Protein AF-W8B5I3-F1 (afdb_monomer_lite)

Sequence (334 aa):
MSKMLYFVKRKVCLLLSKKCRPIYCILLSPNVESFIWTRYICSWFVGVCVGAILWLLISLNFNFSLESEVLISVSIAALVGIGFVFTTSIKCISFLILAGMAGKSGRSYLRALCFAYIITGPIFNLASNGGEVVRVFACATTLTYNLTKTRLDLMTKPFHNTLTTIKDDFILVEKSFDEFNGVLQPIRTEVSGTDNDSNLKLQRRKVEGVAERVQKNYSEKIKTRCKRQLKRGERRCRDAFENAYLDCNEKFPRVVKTLLCWPFQVDFICHINLLGKPDKICDPYEALPKNFGESYAQLDDSQKLLYGNNSHVEVKYKIKSPTPQDLLRLKVVD

Organism: Ceratitis capitata (NCBI:txid7213)

pLDDT: mean 72.34, std 14.63, range [33.16, 92.75]

InterPro domains:
  IPR051856 Cell Surface Receptor and E3 Ligase Protein [PTHR21041] (35-301)

Foldseek 3Di:
DVVVVVVVVVVVLVVCCVPPVVVCCLQPDPDDPPPLPSSLVVQLVVQLVLQLVVLVVVVLLDDDPPVVSVVVSVVSSNVSSVCSNPPPVSVVVSVVVVVVLVDPVVVVVVVVSVVVVVVVVVVVVCVVVVVVVVVVVVVVVVVCVVVVVVVCVVVVVVCPPPPPPVPVVLVVVVVVLVVVCVVCVVVCCLQVPPCPVDDDPPPDDPPDDQLNVSLVVNLVVQLVVLVVVLVVQLVVLLVVLVVQLVVLCVVDDPVPSVVPSVVSVDSVVSVDPSVHDSCVVSRSCVVDPPRNSVVVVVVVVVSCVSVVVSPDPPDDDDDDDDDPVVVVVVPPPD

Structure (mmCIF, N/CA/C/O backbone):
data_AF-W8B5I3-F1
#
_entry.id   AF-W8B5I3-F1
#
loop_
_atom_site.group_PDB
_atom_site.id
_atom_site.type_symbol
_atom_site.label_atom_id
_atom_site.label_alt_id
_atom_site.label_comp_id
_atom_site.label_asym_id
_atom_site.label_entity_id
_atom_site.label_seq_id
_atom_site.pdbx_PDB_ins_code
_atom_site.Cartn_x
_atom_site.Cartn_y
_atom_site.Cartn_z
_atom_site.occupancy
_atom_site.B_iso_or_equiv
_atom_site.auth_seq_id
_atom_site.auth_comp_id
_atom_site.auth_asym_id
_atom_site.auth_atom_id
_atom_site.pdbx_PDB_model_num
ATOM 1 N N . MET A 1 1 ? 16.162 -11.120 -32.442 1.00 44.09 1 MET A N 1
ATOM 2 C CA . MET A 1 1 ? 15.833 -9.930 -31.619 1.00 44.09 1 MET A CA 1
ATOM 3 C C . MET A 1 1 ? 16.284 -8.604 -32.244 1.00 44.09 1 MET A C 1
ATOM 5 O O . MET A 1 1 ? 15.468 -7.697 -32.341 1.00 44.09 1 MET A O 1
ATOM 9 N N . SER A 1 2 ? 17.519 -8.502 -32.760 1.00 52.09 2 SER A N 1
ATOM 10 C CA . SER A 1 2 ? 18.060 -7.266 -33.371 1.00 52.09 2 SER A CA 1
ATOM 11 C C . SER A 1 2 ? 17.235 -6.707 -34.555 1.00 52.09 2 SER A C 1
ATOM 13 O O . SER A 1 2 ? 16.966 -5.510 -34.613 1.00 52.09 2 SER A O 1
ATOM 15 N N . LYS A 1 3 ? 16.710 -7.564 -35.448 1.00 46.34 3 LYS A N 1
ATOM 16 C CA . LYS A 1 3 ? 15.910 -7.131 -36.619 1.00 46.34 3 LYS A CA 1
ATOM 17 C C . LYS A 1 3 ? 14.537 -6.531 -36.268 1.00 46.34 3 LYS A C 1
ATOM 19 O O . LYS A 1 3 ? 14.098 -5.595 -36.927 1.00 46.34 3 LYS A O 1
ATOM 24 N N . MET A 1 4 ? 13.878 -7.037 -35.225 1.00 47.47 4 MET A N 1
ATOM 25 C CA . MET A 1 4 ? 12.559 -6.559 -34.772 1.00 47.47 4 MET A CA 1
ATOM 26 C C . MET A 1 4 ? 12.683 -5.182 -34.107 1.00 47.47 4 MET A C 1
ATOM 28 O O . MET A 1 4 ? 11.955 -4.256 -34.460 1.00 47.47 4 MET A O 1
ATOM 32 N N . LEU A 1 5 ? 13.689 -5.010 -33.239 1.00 50.44 5 LEU A N 1
ATOM 33 C CA . LEU A 1 5 ? 14.028 -3.709 -32.657 1.00 50.44 5 LEU A CA 1
ATOM 34 C C . LEU A 1 5 ? 14.436 -2.695 -33.733 1.00 50.44 5 LEU A C 1
ATOM 36 O O . LEU A 1 5 ? 14.009 -1.545 -33.679 1.00 50.44 5 LEU A O 1
ATOM 40 N N . TYR A 1 6 ? 15.211 -3.120 -34.735 1.00 58.88 6 TYR A N 1
ATOM 41 C CA . TYR A 1 6 ? 15.593 -2.266 -35.860 1.00 58.88 6 TYR A CA 1
ATOM 42 C C . TYR A 1 6 ? 14.377 -1.819 -36.685 1.00 58.88 6 TYR A C 1
ATOM 44 O O . TYR A 1 6 ? 14.283 -0.654 -37.066 1.00 58.88 6 TYR A O 1
ATOM 52 N N . PHE A 1 7 ? 13.413 -2.713 -36.920 1.00 55.16 7 PHE A N 1
ATOM 53 C CA . PHE A 1 7 ? 12.206 -2.405 -37.686 1.00 55.16 7 PHE A CA 1
ATOM 54 C C . PHE A 1 7 ? 11.275 -1.430 -36.953 1.00 55.16 7 PHE A C 1
ATOM 56 O O . PHE A 1 7 ? 10.808 -0.457 -37.548 1.00 55.16 7 PHE A O 1
ATOM 63 N N . VAL A 1 8 ? 11.058 -1.640 -35.649 1.00 58.53 8 VAL A N 1
ATOM 64 C CA . VAL A 1 8 ? 10.272 -0.724 -34.807 1.00 58.53 8 VAL A CA 1
ATOM 65 C C . VAL A 1 8 ? 10.968 0.632 -34.706 1.00 58.53 8 VAL A C 1
ATOM 67 O O . VAL A 1 8 ? 10.338 1.657 -34.963 1.00 58.53 8 VAL A O 1
ATOM 70 N N . LYS A 1 9 ? 12.284 0.646 -34.452 1.00 62.34 9 LYS A N 1
ATOM 71 C CA . LYS A 1 9 ? 13.103 1.866 -34.444 1.00 62.34 9 LYS A CA 1
ATOM 72 C C . LYS A 1 9 ? 12.973 2.626 -35.765 1.00 62.34 9 LYS A C 1
ATOM 74 O O . LYS A 1 9 ? 12.724 3.825 -35.750 1.00 62.34 9 LYS A O 1
ATOM 79 N N . ARG A 1 10 ? 13.053 1.935 -36.909 1.00 63.84 10 ARG A N 1
ATOM 80 C CA . ARG A 1 10 ? 12.934 2.539 -38.246 1.00 63.84 10 ARG A CA 1
ATOM 81 C C . ARG A 1 10 ? 11.545 3.124 -38.505 1.00 63.84 10 ARG A C 1
ATOM 83 O O . ARG A 1 10 ? 11.461 4.246 -38.997 1.00 63.84 10 ARG A O 1
ATOM 90 N N . LYS A 1 11 ? 10.461 2.418 -38.164 1.00 63.03 11 LYS A N 1
ATOM 91 C CA . LYS A 1 11 ? 9.091 2.933 -38.353 1.00 63.03 11 LYS A CA 1
ATOM 92 C C . LYS A 1 11 ? 8.776 4.119 -37.443 1.00 63.03 11 LYS A C 1
ATOM 94 O O . LYS A 1 11 ? 8.176 5.085 -37.908 1.00 63.03 11 LYS A O 1
ATOM 99 N N . VAL A 1 12 ? 9.208 4.074 -36.185 1.00 63.03 12 VAL A N 1
ATOM 100 C CA . VAL A 1 12 ? 9.042 5.182 -35.233 1.00 63.03 12 VAL A CA 1
ATOM 101 C C . VAL A 1 12 ? 9.864 6.397 -35.680 1.00 63.03 12 VAL A C 1
ATOM 103 O O . VAL A 1 12 ? 9.322 7.498 -35.745 1.00 63.03 12 VAL A O 1
ATOM 106 N N . CYS A 1 13 ? 11.116 6.198 -36.109 1.00 59.03 13 CYS A N 1
ATOM 107 C CA . CYS A 1 13 ? 11.949 7.245 -36.715 1.00 59.03 13 CYS A CA 1
ATOM 108 C C . CYS A 1 13 ? 11.297 7.876 -37.955 1.00 59.03 13 CYS A C 1
ATOM 110 O O . CYS A 1 13 ? 11.300 9.096 -38.089 1.00 59.03 13 CYS A O 1
ATOM 112 N N . LEU A 1 14 ? 10.708 7.072 -38.846 1.00 61.47 14 LEU A N 1
ATOM 113 C CA . LEU A 1 14 ? 10.030 7.562 -40.053 1.00 61.47 14 LEU A CA 1
ATOM 114 C C . LEU A 1 14 ? 8.759 8.365 -39.733 1.00 61.47 14 LEU A C 1
ATOM 116 O O . LEU A 1 14 ? 8.491 9.371 -40.388 1.00 61.47 14 LEU A O 1
ATOM 120 N N . LEU A 1 15 ? 7.994 7.955 -38.717 1.00 61.72 15 LEU A N 1
ATOM 121 C CA . LEU A 1 15 ? 6.803 8.678 -38.259 1.00 61.72 15 LEU A CA 1
ATOM 122 C C . LEU A 1 15 ? 7.162 10.023 -37.606 1.00 61.72 15 LEU A C 1
ATOM 124 O O . LEU A 1 15 ? 6.558 11.044 -37.935 1.00 61.72 15 LEU A O 1
ATOM 128 N N . LEU A 1 16 ? 8.180 10.044 -36.741 1.00 57.53 16 LEU A N 1
ATOM 129 C CA . LEU A 1 16 ? 8.677 11.263 -36.089 1.00 57.53 16 LEU A CA 1
ATOM 130 C C . LEU A 1 16 ? 9.343 12.229 -37.079 1.00 57.53 16 LEU A C 1
ATOM 132 O O . LEU A 1 16 ? 9.109 13.434 -37.006 1.00 57.53 16 LEU A O 1
ATOM 136 N N . SER A 1 17 ? 10.095 11.707 -38.053 1.00 58.81 17 SER A N 1
ATOM 137 C CA . SER A 1 17 ? 10.719 12.493 -39.124 1.00 58.81 17 SER A CA 1
ATOM 138 C C . SER A 1 17 ? 9.702 13.222 -40.007 1.00 58.81 17 SER A C 1
ATOM 140 O O . SER A 1 17 ? 10.034 14.283 -40.536 1.00 58.81 17 SER A O 1
ATOM 142 N N . LYS A 1 18 ? 8.500 12.663 -40.205 1.00 60.69 18 LYS A N 1
ATOM 143 C CA . LYS A 1 18 ? 7.457 13.271 -41.047 1.00 60.69 18 LYS A CA 1
ATOM 144 C C . LYS A 1 18 ? 6.705 14.401 -40.349 1.00 60.69 18 LYS A C 1
ATOM 146 O O . LYS A 1 18 ? 6.293 15.337 -41.023 1.00 60.69 18 LYS A O 1
ATOM 151 N N . LYS A 1 19 ? 6.500 14.309 -39.029 1.00 60.66 19 LYS A N 1
ATOM 152 C CA . LYS A 1 19 ? 5.628 15.237 -38.287 1.00 60.66 19 LYS A CA 1
ATOM 153 C C . LYS A 1 19 ? 6.390 16.300 -37.487 1.00 60.66 19 LYS A C 1
ATOM 155 O O . LYS A 1 19 ? 5.901 17.415 -37.378 1.00 60.66 19 LYS A O 1
ATOM 160 N N . CYS A 1 20 ? 7.601 15.993 -37.009 1.00 61.59 20 CYS A N 1
ATOM 161 C CA . CYS A 1 20 ? 8.444 16.903 -36.224 1.00 61.59 20 CYS A CA 1
ATOM 162 C C . CYS A 1 20 ? 9.912 16.843 -36.686 1.00 61.59 20 CYS A C 1
ATOM 164 O O . CYS A 1 20 ? 10.806 16.429 -35.944 1.00 61.59 20 CYS A O 1
ATOM 166 N N . ARG A 1 21 ? 10.167 17.267 -37.930 1.00 60.28 21 ARG A N 1
ATOM 167 C CA . ARG A 1 21 ? 11.496 17.255 -38.570 1.00 60.28 21 ARG A CA 1
ATOM 168 C C . ARG A 1 21 ? 12.615 17.946 -37.754 1.00 60.28 21 ARG A C 1
ATOM 170 O O . ARG A 1 21 ? 13.671 17.330 -37.626 1.00 60.28 21 ARG A O 1
ATOM 177 N N . PRO A 1 22 ? 12.429 19.139 -37.146 1.00 60.09 22 PRO A N 1
ATOM 178 C CA . PRO A 1 22 ? 13.507 19.794 -36.392 1.00 60.09 22 PRO A CA 1
ATOM 179 C C . PRO A 1 22 ? 13.839 19.073 -35.075 1.00 60.09 22 PRO A C 1
ATOM 181 O O . PRO A 1 22 ? 15.008 18.866 -34.760 1.00 60.09 22 PRO A O 1
ATOM 184 N N . ILE A 1 23 ? 12.824 18.600 -34.345 1.00 62.69 23 ILE A N 1
ATOM 185 C CA . ILE A 1 23 ? 12.992 17.890 -33.064 1.00 62.69 23 ILE A CA 1
ATOM 186 C C . ILE A 1 23 ? 13.677 16.536 -33.291 1.00 62.69 23 ILE A C 1
ATOM 188 O O . ILE A 1 23 ? 14.580 16.158 -32.546 1.00 62.69 23 ILE A O 1
ATOM 192 N N . TYR A 1 24 ? 13.300 15.826 -34.358 1.00 63.94 24 TYR A N 1
ATOM 193 C CA . TYR A 1 24 ? 13.944 14.575 -34.751 1.00 63.94 24 TYR A CA 1
ATOM 194 C C . TYR A 1 24 ? 15.420 14.777 -35.127 1.00 63.94 24 TYR A C 1
ATOM 196 O O . TYR A 1 24 ? 16.275 14.000 -34.694 1.00 63.94 24 TYR A O 1
ATOM 204 N N . CYS A 1 25 ? 15.729 15.839 -35.881 1.00 59.09 25 CYS A N 1
ATOM 205 C CA . CYS A 1 25 ? 17.100 16.166 -36.268 1.00 59.09 25 CYS A CA 1
ATOM 206 C C . CYS A 1 25 ? 17.996 16.486 -35.063 1.00 59.09 25 CYS A C 1
ATOM 208 O O . CYS A 1 25 ? 19.136 16.032 -35.027 1.00 59.09 25 CYS A O 1
ATOM 210 N N . ILE A 1 26 ? 17.468 17.190 -34.060 1.00 61.16 26 ILE A N 1
ATOM 211 C CA . ILE A 1 26 ? 18.227 17.597 -32.871 1.00 61.16 26 ILE A CA 1
ATOM 212 C C . ILE A 1 26 ? 18.381 16.442 -31.865 1.00 61.16 26 ILE A C 1
ATOM 214 O O . ILE A 1 26 ? 19.467 16.240 -31.329 1.00 61.16 26 ILE A O 1
ATOM 218 N N . LEU A 1 27 ? 17.338 15.639 -31.613 1.00 62.31 27 LEU A N 1
ATOM 219 C CA . LEU A 1 27 ? 17.374 14.598 -30.568 1.00 62.31 27 LEU A CA 1
ATOM 220 C C . LEU A 1 27 ? 17.837 13.212 -31.048 1.00 62.31 27 LEU A C 1
ATOM 222 O O . LEU A 1 27 ? 18.483 12.491 -30.272 1.00 62.31 27 LEU A O 1
ATOM 226 N N . LEU A 1 28 ? 17.508 12.817 -32.286 1.00 61.56 28 LEU A N 1
ATOM 227 C CA . LEU A 1 28 ? 17.600 11.425 -32.761 1.00 61.56 28 LEU A CA 1
ATOM 228 C C . LEU A 1 28 ? 18.439 11.215 -34.036 1.00 61.56 28 LEU A C 1
ATOM 230 O O . LEU A 1 28 ? 18.752 10.062 -34.340 1.00 61.56 28 LEU A O 1
ATOM 234 N N . SER A 1 29 ? 18.810 12.264 -34.779 1.00 61.72 29 SER A N 1
ATOM 235 C CA . SER A 1 29 ? 19.538 12.093 -36.046 1.00 61.72 29 SER A CA 1
ATOM 236 C C . SER A 1 29 ? 20.982 11.610 -35.833 1.00 61.72 29 SER A C 1
ATOM 238 O O . SER A 1 29 ? 21.689 12.144 -34.975 1.00 61.72 29 SER A O 1
ATOM 240 N N . PRO A 1 30 ? 21.456 10.606 -36.590 1.00 57.03 30 PRO A N 1
ATOM 241 C CA . PRO A 1 30 ? 22.824 10.113 -36.479 1.00 57.03 30 PRO A CA 1
ATOM 242 C C . PRO A 1 30 ? 23.866 10.956 -37.231 1.00 57.03 30 PRO A C 1
ATOM 244 O O . PRO A 1 30 ? 25.043 10.761 -36.970 1.00 57.03 30 PRO A O 1
ATOM 247 N N . ASN A 1 31 ? 23.476 11.860 -38.142 1.00 55.41 31 ASN A N 1
ATOM 248 C CA . ASN A 1 31 ? 24.409 12.374 -39.157 1.00 55.41 31 ASN A CA 1
ATOM 249 C C . ASN A 1 31 ? 24.160 13.852 -39.530 1.00 55.41 31 ASN A C 1
ATOM 251 O O . ASN A 1 31 ? 23.653 14.151 -40.608 1.00 55.41 31 ASN A O 1
ATOM 255 N N . VAL A 1 32 ? 24.450 14.786 -38.616 1.00 56.44 32 VAL A N 1
ATOM 256 C CA . VAL A 1 32 ? 24.467 16.230 -38.922 1.00 56.44 32 VAL A CA 1
ATOM 257 C C . VAL A 1 32 ? 25.634 16.867 -38.166 1.00 56.44 32 VAL A C 1
ATOM 259 O O . VAL A 1 32 ? 25.565 17.031 -36.949 1.00 56.44 32 VAL A O 1
ATOM 262 N N . GLU A 1 33 ? 26.721 17.177 -38.871 1.00 58.50 33 GLU A N 1
ATOM 263 C CA . GLU A 1 33 ? 27.973 17.673 -38.274 1.00 58.50 33 GLU A CA 1
ATOM 264 C C . GLU A 1 33 ? 27.883 19.108 -37.728 1.00 58.50 33 GLU A C 1
ATOM 266 O O . GLU A 1 33 ? 28.713 19.517 -36.924 1.00 58.50 33 GLU A O 1
ATOM 271 N N . SER A 1 34 ? 26.859 19.879 -38.099 1.00 61.72 34 SER A N 1
ATOM 272 C CA . SER A 1 34 ? 26.852 21.327 -37.866 1.00 61.72 34 SER A CA 1
ATOM 273 C C . SER A 1 34 ? 26.519 21.786 -36.436 1.00 61.72 34 SER A C 1
ATOM 275 O O . SER A 1 34 ? 26.821 22.930 -36.111 1.00 61.72 34 SER A O 1
ATOM 277 N N . PHE A 1 35 ? 25.937 20.948 -35.557 1.00 65.19 35 PHE A N 1
ATOM 278 C CA . PHE A 1 35 ? 25.446 21.395 -34.230 1.00 65.19 35 PHE A CA 1
ATOM 279 C C . PHE A 1 35 ? 25.588 20.357 -33.097 1.00 65.19 35 PHE A C 1
ATOM 281 O O . PHE A 1 35 ? 24.626 20.022 -32.397 1.00 65.19 35 PHE A O 1
ATOM 288 N N . ILE A 1 36 ? 26.800 19.839 -32.889 1.00 70.19 36 ILE A N 1
ATOM 289 C CA . ILE A 1 36 ? 27.090 18.793 -31.888 1.00 70.19 36 ILE A CA 1
ATOM 290 C C . ILE A 1 36 ? 26.821 19.272 -30.443 1.00 70.19 36 ILE A C 1
ATOM 292 O O . ILE A 1 36 ? 26.142 18.585 -29.677 1.00 70.19 36 ILE A O 1
ATOM 296 N N . TRP A 1 37 ? 27.283 20.473 -30.074 1.00 73.81 37 TRP A N 1
ATOM 297 C CA . TRP A 1 37 ? 27.138 21.019 -28.714 1.00 73.81 37 TRP A CA 1
ATOM 298 C C . TRP A 1 37 ? 25.689 21.341 -28.341 1.00 73.81 37 TRP A C 1
ATOM 300 O O . TRP A 1 37 ? 25.218 20.940 -27.276 1.00 73.81 37 TRP A O 1
ATOM 310 N N . THR A 1 38 ? 24.949 21.990 -29.242 1.00 76.88 38 THR A N 1
ATOM 311 C CA . THR A 1 38 ? 23.527 22.312 -29.047 1.00 76.88 38 THR A CA 1
ATOM 312 C C . THR A 1 38 ? 22.703 21.046 -28.804 1.00 76.88 38 THR A C 1
ATOM 314 O O . THR A 1 38 ? 21.835 21.016 -27.935 1.00 76.88 38 THR A O 1
ATOM 317 N N . ARG A 1 39 ? 23.022 19.953 -29.508 1.00 76.25 39 ARG A N 1
ATOM 318 C CA . ARG A 1 39 ? 22.379 18.650 -29.316 1.00 76.25 39 ARG A CA 1
ATOM 319 C C .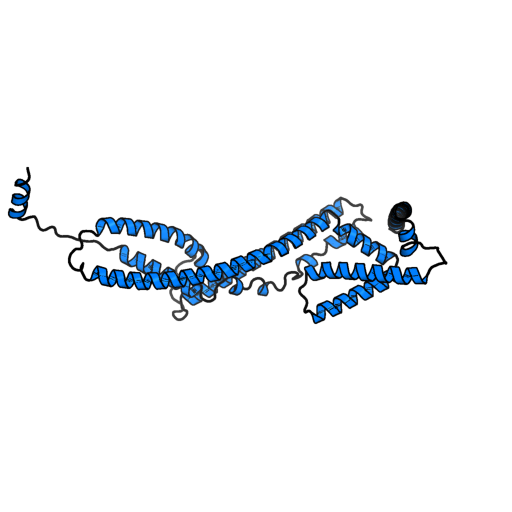 ARG A 1 39 ? 22.651 18.043 -27.943 1.00 76.25 39 ARG A C 1
ATOM 321 O O . ARG A 1 39 ? 21.725 17.473 -27.358 1.00 76.25 39 ARG A O 1
ATOM 328 N N . TYR A 1 40 ? 23.887 18.108 -27.450 1.00 81.62 40 TYR A N 1
ATOM 329 C CA . TYR A 1 40 ? 24.223 17.570 -26.131 1.00 81.62 40 TYR A CA 1
ATOM 330 C C . TYR A 1 40 ? 23.511 18.338 -25.021 1.00 81.62 40 TYR A C 1
ATOM 332 O O . TYR A 1 40 ? 22.884 17.709 -24.171 1.00 81.62 40 TYR A O 1
ATOM 340 N N . ILE A 1 41 ? 23.494 19.670 -25.105 1.00 83.75 41 ILE A N 1
ATOM 341 C CA . ILE A 1 41 ? 22.796 20.536 -24.147 1.00 83.75 41 ILE A CA 1
ATOM 342 C C . ILE A 1 41 ? 21.284 20.255 -24.162 1.00 83.75 41 ILE A C 1
ATOM 344 O O . ILE A 1 41 ? 20.695 19.988 -23.114 1.00 83.75 41 ILE A O 1
ATOM 348 N N . CYS A 1 42 ? 20.650 20.217 -25.342 1.00 82.56 42 CYS A N 1
ATOM 349 C CA . CYS A 1 42 ? 19.220 19.909 -25.447 1.00 82.56 42 CYS A CA 1
ATOM 350 C C . CYS A 1 42 ? 18.884 18.481 -24.987 1.00 82.56 42 CYS A C 1
ATOM 352 O O . CYS A 1 42 ? 17.873 18.275 -24.321 1.00 82.56 42 CYS A O 1
ATOM 354 N N . SER A 1 43 ? 19.710 17.483 -25.326 1.00 83.19 43 SER A N 1
ATOM 355 C CA . SER A 1 43 ? 19.474 16.091 -24.911 1.00 83.19 43 SER A CA 1
ATOM 356 C C . SER A 1 43 ? 19.612 15.918 -23.400 1.00 83.19 43 SER A C 1
ATOM 358 O O . SER A 1 43 ? 18.818 15.189 -22.811 1.00 83.19 43 SER A O 1
ATOM 360 N N . TRP A 1 44 ? 20.584 16.594 -22.782 1.00 87.75 44 TRP A N 1
ATOM 361 C CA . TRP A 1 44 ? 20.770 16.590 -21.334 1.00 87.75 44 TRP A CA 1
ATOM 362 C C . TRP A 1 44 ? 19.574 17.222 -20.621 1.00 87.75 44 TRP A C 1
ATOM 364 O O . TRP A 1 44 ? 19.006 16.593 -19.734 1.00 87.75 44 TRP A O 1
ATOM 374 N N . PHE A 1 45 ? 19.118 18.398 -21.069 1.00 88.69 45 PHE A N 1
ATOM 375 C CA . PHE A 1 45 ? 17.962 19.072 -20.471 1.00 88.69 45 PHE A CA 1
ATOM 376 C C . PHE A 1 45 ? 16.686 18.225 -20.577 1.00 88.69 45 PHE A C 1
ATOM 378 O O . PHE A 1 45 ? 15.991 18.013 -19.588 1.00 88.69 45 PHE A O 1
ATOM 385 N N . VAL A 1 46 ? 16.419 17.645 -21.755 1.00 86.25 46 VAL A N 1
ATOM 386 C CA . VAL A 1 46 ? 15.289 16.720 -21.945 1.00 86.25 46 VAL A CA 1
ATOM 387 C C . VAL A 1 46 ? 15.426 15.482 -21.054 1.00 86.25 46 VAL A C 1
ATOM 389 O O . VAL A 1 46 ? 14.438 15.044 -20.470 1.00 86.25 46 VAL A O 1
ATOM 392 N N . GLY A 1 47 ? 16.633 14.930 -20.914 1.00 87.25 47 GLY A N 1
ATOM 393 C CA . GLY A 1 47 ? 16.898 13.787 -20.042 1.00 87.25 47 GLY A CA 1
ATOM 394 C C . GLY A 1 47 ? 16.659 14.091 -18.563 1.00 87.25 47 GLY A C 1
ATOM 395 O O . GLY A 1 47 ? 16.011 13.299 -17.885 1.00 87.25 47 GLY A O 1
ATOM 396 N N . VAL A 1 48 ? 17.103 15.254 -18.080 1.00 89.19 48 VAL A N 1
ATOM 397 C CA . VAL A 1 48 ? 16.850 15.725 -16.709 1.00 89.19 48 VAL A CA 1
ATOM 398 C C . VAL A 1 48 ? 15.353 15.938 -16.478 1.00 89.19 48 VAL A C 1
ATOM 400 O O . VAL A 1 48 ? 14.825 15.447 -15.483 1.00 89.19 48 VAL A O 1
ATOM 403 N N . CYS A 1 49 ? 14.634 16.577 -17.411 1.00 89.06 49 CYS A N 1
ATOM 404 C CA . CYS A 1 49 ? 13.179 16.741 -17.314 1.00 89.06 49 CYS A CA 1
ATOM 405 C C . CYS A 1 49 ? 12.446 15.392 -17.252 1.00 89.06 49 CYS A C 1
ATOM 407 O O . CYS A 1 49 ? 11.566 15.201 -16.416 1.00 89.06 49 CYS A O 1
ATOM 409 N N . VAL A 1 50 ? 12.811 14.437 -18.112 1.00 86.69 50 VAL A N 1
ATOM 410 C CA . VAL A 1 50 ? 12.213 13.093 -18.107 1.00 86.69 50 VAL A CA 1
ATOM 411 C C . VAL A 1 50 ? 12.564 12.335 -16.823 1.00 86.69 50 VAL A C 1
ATOM 413 O O . VAL A 1 50 ? 11.695 11.680 -16.254 1.00 86.69 50 VAL A O 1
ATOM 416 N N . GLY A 1 51 ? 13.801 12.449 -16.336 1.00 87.56 51 GLY A N 1
ATOM 417 C CA . GLY A 1 51 ? 14.237 11.870 -15.064 1.00 87.56 51 GLY A CA 1
ATOM 418 C C . GLY A 1 51 ? 13.465 12.429 -13.867 1.00 87.56 51 GLY A C 1
ATOM 419 O O . GLY A 1 51 ? 13.017 11.656 -13.024 1.00 87.56 51 GLY A O 1
ATOM 420 N N . ALA A 1 52 ? 13.224 13.741 -13.836 1.00 87.88 52 ALA A N 1
ATOM 421 C CA . ALA A 1 52 ? 12.415 14.391 -12.806 1.00 87.88 52 ALA A CA 1
ATOM 422 C C . ALA A 1 52 ? 10.948 13.929 -12.839 1.00 87.88 52 ALA A C 1
ATOM 424 O O . ALA A 1 52 ? 10.373 13.643 -11.792 1.00 87.88 52 ALA A O 1
ATOM 425 N N . ILE A 1 53 ? 10.350 13.784 -14.029 1.00 86.06 53 ILE A N 1
ATOM 426 C CA . ILE A 1 53 ? 8.985 13.247 -14.179 1.00 86.06 53 ILE A CA 1
ATOM 427 C C . ILE A 1 53 ? 8.913 11.792 -13.697 1.00 86.06 53 ILE A C 1
ATOM 429 O O . ILE A 1 53 ? 7.973 11.420 -13.000 1.00 86.06 53 ILE A O 1
ATOM 433 N N . LEU A 1 54 ? 9.898 10.959 -14.042 1.00 83.88 54 LEU A N 1
ATOM 434 C CA . LEU A 1 54 ? 9.960 9.574 -13.567 1.00 83.88 54 LEU A CA 1
ATOM 435 C C . LEU A 1 54 ? 10.131 9.502 -12.045 1.00 83.88 54 LEU A C 1
ATOM 437 O O . LEU A 1 54 ? 9.481 8.677 -11.408 1.00 83.88 54 LEU A O 1
ATOM 441 N N . TRP A 1 55 ? 10.954 10.378 -11.463 1.00 85.81 55 TRP A N 1
ATOM 442 C CA . TRP A 1 55 ? 11.095 10.489 -10.013 1.00 85.81 55 TRP A CA 1
ATOM 443 C C . TRP A 1 55 ? 9.785 10.896 -9.339 1.00 85.81 55 TRP A C 1
ATOM 445 O O . TRP A 1 55 ? 9.376 10.226 -8.398 1.00 85.81 55 TRP A O 1
ATOM 455 N N . LEU A 1 56 ? 9.092 11.915 -9.859 1.00 82.75 56 LEU A N 1
ATOM 456 C CA . LEU A 1 56 ? 7.785 12.350 -9.357 1.00 82.75 56 LEU A CA 1
ATOM 457 C C . LEU A 1 56 ? 6.798 11.176 -9.299 1.00 82.75 56 LEU A C 1
ATOM 459 O O . LEU A 1 56 ? 6.089 10.990 -8.321 1.00 82.75 56 LEU A O 1
ATOM 463 N N . LEU A 1 57 ? 6.763 10.346 -10.340 1.00 77.44 57 LEU A N 1
ATOM 464 C CA . LEU A 1 57 ? 5.873 9.185 -10.388 1.00 77.44 57 LEU A CA 1
ATOM 465 C C . LEU A 1 57 ? 6.237 8.107 -9.360 1.00 77.44 57 LEU A C 1
ATOM 467 O O . LEU A 1 57 ? 5.356 7.408 -8.859 1.00 77.44 57 LEU A O 1
ATOM 471 N N . ILE A 1 58 ? 7.523 7.963 -9.051 1.00 79.62 58 ILE A N 1
ATOM 472 C CA . ILE A 1 58 ? 8.006 7.043 -8.022 1.00 79.62 58 ILE A CA 1
ATOM 473 C C . ILE A 1 58 ? 7.695 7.603 -6.631 1.00 79.62 58 ILE A C 1
ATOM 475 O O . ILE A 1 58 ? 7.170 6.862 -5.802 1.00 79.62 58 ILE A O 1
ATOM 479 N N . SER A 1 59 ? 7.939 8.893 -6.384 1.00 76.75 59 SER A N 1
ATOM 480 C CA . SER A 1 59 ? 7.702 9.524 -5.080 1.00 76.75 59 SER A CA 1
ATOM 481 C C . SER A 1 59 ? 6.225 9.512 -4.674 1.00 76.75 59 SER A C 1
ATOM 483 O O . SER A 1 59 ? 5.932 9.393 -3.490 1.00 76.75 59 SER A O 1
ATOM 485 N N . LEU A 1 60 ? 5.284 9.461 -5.628 1.00 69.81 60 LEU A N 1
ATOM 486 C CA . LEU A 1 60 ? 3.859 9.225 -5.332 1.00 69.81 60 LEU A CA 1
ATOM 487 C C . LEU A 1 60 ? 3.585 7.922 -4.553 1.00 69.81 60 LEU A C 1
ATOM 489 O O . LEU A 1 60 ? 2.534 7.800 -3.930 1.00 69.81 60 LEU A O 1
ATOM 493 N N . ASN A 1 61 ? 4.488 6.935 -4.594 1.00 66.12 61 ASN A N 1
ATOM 494 C CA . ASN A 1 61 ? 4.313 5.650 -3.904 1.00 66.12 61 ASN A CA 1
ATOM 495 C C . ASN A 1 61 ? 5.151 5.510 -2.631 1.00 66.12 61 ASN A C 1
ATOM 497 O O . ASN A 1 61 ? 4.936 4.564 -1.874 1.00 66.12 61 ASN A O 1
ATOM 501 N N . PHE A 1 62 ? 6.111 6.404 -2.392 1.00 65.75 62 PHE A N 1
ATOM 502 C CA . PHE A 1 62 ? 7.073 6.268 -1.303 1.00 65.75 62 PHE A CA 1
ATOM 503 C C . PHE A 1 62 ? 7.172 7.568 -0.507 1.00 65.75 62 PHE A C 1
ATOM 505 O O . PHE A 1 62 ? 7.540 8.606 -1.043 1.00 65.75 62 PHE A O 1
ATOM 512 N N . ASN A 1 63 ? 6.913 7.493 0.800 1.00 67.06 63 ASN A N 1
ATOM 513 C CA . ASN A 1 63 ? 7.160 8.603 1.718 1.00 67.06 63 ASN A CA 1
ATOM 514 C C . ASN A 1 63 ? 8.608 8.544 2.215 1.00 67.06 63 ASN A C 1
ATOM 516 O O . ASN A 1 63 ? 8.923 7.799 3.147 1.00 67.06 63 ASN A O 1
ATOM 520 N N . PHE A 1 64 ? 9.482 9.314 1.573 1.00 72.38 64 PHE A N 1
ATOM 521 C CA . PHE A 1 64 ? 10.857 9.538 2.014 1.00 72.38 64 PHE A CA 1
ATOM 522 C C . PHE A 1 64 ? 10.943 10.781 2.914 1.00 72.38 64 PHE A C 1
ATOM 524 O O . PHE A 1 64 ? 10.033 11.607 2.939 1.00 72.38 64 PHE A O 1
ATOM 531 N N . SER A 1 65 ? 12.020 10.919 3.694 1.00 77.81 65 SER A N 1
ATOM 532 C CA . SER A 1 65 ? 12.285 12.178 4.404 1.00 77.81 65 SER A CA 1
ATOM 533 C C . SER A 1 65 ? 12.748 13.245 3.409 1.00 77.81 65 SER A C 1
ATOM 535 O O . SER A 1 65 ? 13.455 12.910 2.460 1.00 77.81 65 SER A O 1
ATOM 537 N N . LEU A 1 66 ? 12.404 14.513 3.653 1.00 77.88 66 LEU A N 1
ATOM 538 C CA . LEU A 1 66 ? 12.695 15.662 2.775 1.00 77.88 66 LEU A CA 1
ATOM 539 C C . LEU A 1 66 ? 14.159 15.703 2.283 1.00 77.88 66 LEU A C 1
ATOM 541 O O . LEU A 1 66 ? 14.413 15.872 1.095 1.00 77.88 66 LEU A O 1
ATOM 545 N N . GLU A 1 67 ? 15.117 15.456 3.181 1.00 83.06 67 GLU A N 1
ATOM 546 C CA . GLU A 1 67 ? 16.558 15.368 2.880 1.00 83.06 67 GLU A CA 1
ATOM 547 C C . GLU A 1 67 ? 16.885 14.227 1.897 1.00 83.06 67 GLU A C 1
ATOM 549 O O . GLU A 1 67 ? 17.569 14.413 0.888 1.00 83.06 67 GLU A O 1
ATOM 554 N N . SER A 1 68 ? 16.366 13.025 2.173 1.00 80.56 68 SER A N 1
ATOM 555 C CA . SER A 1 68 ? 16.607 11.841 1.341 1.00 80.56 68 SER A CA 1
ATOM 556 C C . SER A 1 68 ? 15.891 11.921 -0.008 1.00 80.56 68 SER A C 1
ATOM 558 O O . SER A 1 68 ? 16.420 11.452 -1.015 1.00 80.56 68 SER A O 1
ATOM 560 N N . GLU A 1 69 ? 14.725 12.565 -0.050 1.00 85.50 69 GLU A N 1
ATOM 561 C CA . GLU A 1 69 ? 13.945 12.760 -1.265 1.00 85.50 69 GLU A CA 1
ATOM 562 C C . GLU A 1 69 ? 14.702 13.643 -2.262 1.00 85.50 69 GLU A C 1
ATOM 564 O O . GLU A 1 69 ? 14.867 13.265 -3.424 1.00 85.50 69 GLU A O 1
ATOM 569 N N . VAL A 1 70 ? 15.248 14.773 -1.798 1.00 85.94 70 VAL A N 1
ATOM 570 C CA . VAL A 1 70 ? 16.031 15.683 -2.643 1.00 85.94 70 VAL A CA 1
ATOM 571 C C . VAL A 1 70 ? 17.297 14.992 -3.150 1.00 85.94 70 VAL A C 1
ATOM 573 O O . VAL A 1 70 ? 17.557 15.014 -4.355 1.00 85.94 70 VAL A O 1
ATOM 576 N N . LEU A 1 71 ? 18.044 14.305 -2.281 1.00 88.50 71 LEU A N 1
ATOM 577 C CA . LEU A 1 71 ? 19.289 13.635 -2.666 1.00 88.50 71 LEU A CA 1
ATOM 578 C C . LEU A 1 71 ? 19.073 12.554 -3.739 1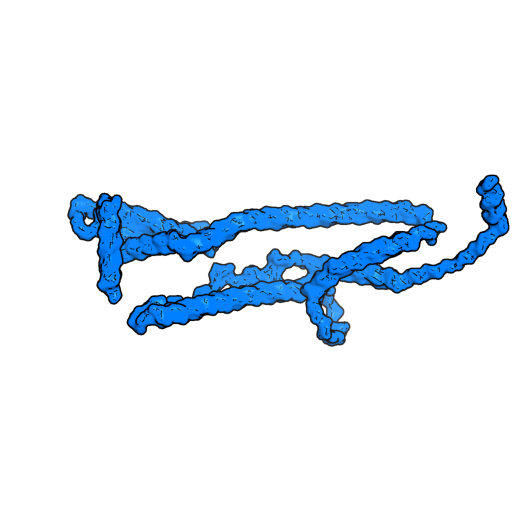.00 88.50 71 LEU A C 1
ATOM 580 O O . LEU A 1 71 ? 19.814 12.488 -4.727 1.00 88.50 71 LEU A O 1
ATOM 584 N N . ILE A 1 72 ? 18.050 11.714 -3.568 1.00 87.25 72 ILE A N 1
ATOM 585 C CA . ILE A 1 72 ? 17.753 10.629 -4.509 1.00 87.25 72 ILE A CA 1
ATOM 586 C C . ILE A 1 72 ? 17.206 11.203 -5.824 1.00 87.25 72 ILE A C 1
ATOM 588 O O . ILE A 1 72 ? 17.607 10.747 -6.899 1.00 87.25 72 ILE A O 1
ATOM 592 N N . SER A 1 73 ? 16.367 12.244 -5.761 1.00 87.25 73 SER A N 1
ATOM 593 C CA . SER A 1 73 ? 15.814 12.909 -6.948 1.00 87.25 73 SER A CA 1
ATOM 594 C C . SER A 1 73 ? 16.903 13.475 -7.862 1.00 87.25 73 SER A C 1
ATOM 596 O O . SER A 1 73 ? 16.901 13.218 -9.069 1.00 87.25 73 SER A O 1
ATOM 598 N N . VAL A 1 74 ? 17.882 14.177 -7.281 1.00 89.25 74 VAL A N 1
ATOM 599 C CA . VAL A 1 74 ? 19.006 14.780 -8.002 1.00 89.25 74 VAL A CA 1
ATOM 600 C C . VAL A 1 74 ? 19.894 13.689 -8.589 1.00 89.25 74 VAL A C 1
ATOM 602 O O . VAL A 1 74 ? 20.278 13.769 -9.756 1.00 89.25 74 VAL A O 1
ATOM 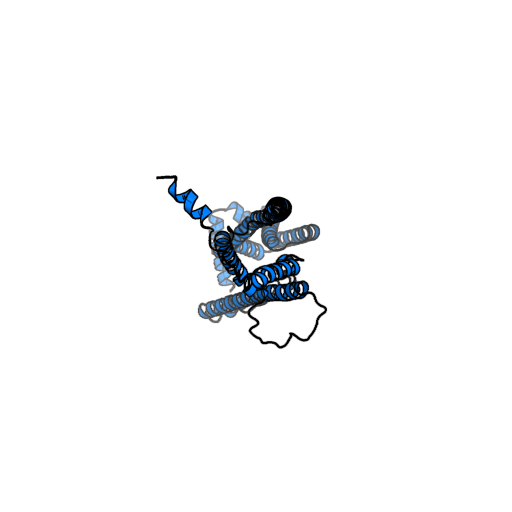605 N N . SER A 1 75 ? 20.155 12.630 -7.819 1.00 88.88 75 SER A N 1
ATOM 606 C CA . SER A 1 75 ? 20.962 11.491 -8.267 1.00 88.88 75 SER A CA 1
ATOM 607 C C . SER A 1 75 ? 20.339 10.791 -9.480 1.00 88.88 75 SER A C 1
ATOM 609 O O . SER A 1 75 ? 21.019 10.544 -10.478 1.00 88.88 75 SER A O 1
ATOM 611 N N . ILE A 1 76 ? 19.031 10.515 -9.444 1.00 87.56 76 ILE A N 1
ATOM 612 C CA . ILE A 1 76 ? 18.315 9.859 -10.548 1.00 87.56 76 ILE A CA 1
ATOM 613 C C . ILE A 1 76 ? 18.217 10.780 -11.767 1.00 87.56 76 ILE A C 1
ATOM 615 O O . ILE A 1 76 ? 18.487 10.340 -12.887 1.00 87.56 76 ILE A O 1
ATOM 619 N N . ALA A 1 77 ? 17.880 12.058 -11.575 1.00 89.88 77 ALA A N 1
ATOM 620 C CA . ALA A 1 77 ? 17.790 13.021 -12.669 1.00 89.88 77 ALA A CA 1
ATOM 621 C C . ALA A 1 77 ? 19.145 13.220 -13.373 1.00 89.88 77 ALA A C 1
ATOM 623 O O . ALA A 1 77 ? 19.192 13.259 -14.605 1.00 89.88 77 ALA A O 1
ATOM 624 N N . ALA A 1 78 ? 20.249 13.265 -12.620 1.00 89.06 78 ALA A N 1
ATOM 625 C CA . ALA A 1 78 ? 21.599 13.357 -13.171 1.00 89.06 78 ALA A CA 1
ATOM 626 C C . ALA A 1 78 ? 21.987 12.096 -13.960 1.00 89.06 78 ALA A C 1
ATOM 628 O O . ALA A 1 78 ? 22.446 12.203 -15.098 1.00 89.06 78 ALA A O 1
ATOM 629 N N . LEU A 1 79 ? 21.746 10.901 -13.406 1.00 89.38 79 LEU A N 1
ATOM 630 C CA . LEU A 1 79 ? 22.044 9.630 -14.078 1.00 89.38 79 LEU A CA 1
ATOM 631 C C . LEU A 1 79 ? 21.252 9.463 -15.382 1.00 89.38 79 LEU A C 1
ATOM 633 O O . LEU A 1 79 ? 21.817 9.076 -16.408 1.00 89.38 79 LEU A O 1
ATOM 637 N N . VAL A 1 80 ? 19.958 9.798 -15.377 1.00 87.12 80 VAL A N 1
ATOM 638 C CA . VAL A 1 80 ? 19.111 9.742 -16.580 1.00 87.12 80 VAL A CA 1
ATOM 639 C C . VAL A 1 80 ? 19.515 10.824 -17.585 1.00 87.12 80 VAL A C 1
ATOM 641 O O . VAL A 1 80 ? 19.611 10.531 -18.777 1.00 87.12 80 VAL A O 1
ATOM 644 N N . GLY A 1 81 ? 19.824 12.040 -17.126 1.00 87.75 81 GLY A N 1
ATOM 645 C CA . GLY A 1 81 ? 20.316 13.135 -17.966 1.00 87.75 81 GLY A CA 1
ATOM 646 C C . GLY A 1 81 ? 21.611 12.783 -18.701 1.00 87.75 81 GLY A C 1
ATOM 647 O O . GLY A 1 81 ? 21.703 12.954 -19.917 1.00 87.75 81 GLY A O 1
ATOM 648 N N . ILE A 1 82 ? 22.585 12.209 -17.990 1.00 87.50 82 ILE A N 1
ATOM 649 C CA . ILE A 1 82 ? 23.841 11.705 -18.566 1.00 87.50 82 ILE A CA 1
ATOM 650 C C . ILE A 1 82 ? 23.553 10.547 -19.535 1.00 87.50 82 ILE A C 1
ATOM 652 O O . ILE A 1 82 ? 24.037 10.544 -20.669 1.00 87.50 82 ILE A O 1
ATOM 656 N N . GLY A 1 83 ? 22.698 9.594 -19.152 1.00 85.25 83 GLY A N 1
ATOM 657 C CA . GLY A 1 83 ? 22.300 8.474 -20.010 1.00 85.25 83 GLY A CA 1
ATOM 658 C C . GLY A 1 83 ? 21.646 8.910 -21.329 1.00 85.25 83 GLY A C 1
ATOM 659 O O . GLY A 1 83 ? 21.886 8.299 -22.375 1.00 85.25 83 GLY A O 1
ATOM 660 N N . PHE A 1 84 ? 20.882 10.005 -21.307 1.00 83.75 84 PHE A N 1
ATOM 661 C CA . PHE A 1 84 ? 20.285 10.633 -22.487 1.00 83.75 84 PHE A CA 1
ATOM 662 C C . PHE A 1 84 ? 21.311 11.287 -23.416 1.00 83.75 84 PHE A C 1
ATOM 664 O O . PHE A 1 84 ? 21.042 11.415 -24.606 1.00 83.75 84 PHE A O 1
ATOM 671 N N . VAL A 1 85 ? 22.480 11.695 -22.931 1.00 84.50 85 VAL A N 1
ATOM 672 C CA . VAL A 1 85 ? 23.542 12.245 -23.787 1.00 84.50 85 VAL A CA 1
ATOM 673 C C . VAL A 1 85 ? 24.231 11.122 -24.562 1.00 84.50 85 VAL A C 1
ATOM 675 O O . VAL A 1 85 ? 24.335 11.193 -25.788 1.00 84.50 85 VAL A O 1
ATOM 678 N N . PHE A 1 86 ? 24.627 10.053 -23.866 1.00 80.38 86 PHE A N 1
ATOM 679 C CA . PHE A 1 86 ? 25.496 9.015 -24.427 1.00 80.38 86 PHE A CA 1
ATOM 680 C C . PHE A 1 86 ? 24.750 7.877 -25.134 1.00 80.38 86 PHE A C 1
ATOM 682 O O . PHE A 1 86 ? 25.256 7.319 -26.108 1.00 80.38 86 PHE A O 1
ATOM 689 N N . THR A 1 87 ? 23.541 7.516 -24.688 1.00 81.94 87 THR A N 1
ATOM 690 C CA . THR A 1 87 ? 22.914 6.251 -25.105 1.00 81.94 87 THR A CA 1
ATOM 691 C C . THR A 1 87 ? 21.570 6.453 -25.802 1.00 81.94 87 THR A C 1
ATOM 693 O O . THR A 1 87 ? 20.561 6.809 -25.196 1.00 81.94 87 THR A O 1
ATOM 696 N N . THR A 1 88 ? 21.503 6.108 -27.093 1.00 73.88 88 THR A N 1
ATOM 697 C CA . THR A 1 88 ? 20.242 6.162 -27.868 1.00 73.88 88 THR A CA 1
ATOM 698 C C . THR A 1 88 ? 19.199 5.148 -27.367 1.00 73.88 88 THR A C 1
ATOM 700 O O . THR A 1 88 ? 17.995 5.377 -27.497 1.00 73.88 88 THR A O 1
ATOM 703 N N . SER A 1 89 ? 19.640 4.039 -26.765 1.00 76.94 89 SER A N 1
ATOM 704 C CA . SER A 1 89 ? 18.758 3.031 -26.159 1.00 76.94 89 SER A CA 1
ATOM 705 C C . SER A 1 89 ? 17.995 3.580 -24.951 1.00 76.94 89 SER A C 1
ATOM 707 O O . SER A 1 89 ? 16.791 3.358 -24.861 1.00 76.94 89 SER A O 1
ATOM 709 N N . ILE A 1 90 ? 18.655 4.358 -24.080 1.00 78.88 90 ILE A N 1
ATOM 710 C CA . ILE A 1 90 ? 18.028 4.977 -22.899 1.00 78.88 90 ILE A CA 1
ATOM 711 C C . ILE A 1 90 ? 16.939 5.960 -23.337 1.00 78.88 90 ILE A C 1
ATOM 713 O O . ILE A 1 90 ? 15.819 5.872 -22.842 1.00 78.88 90 ILE A O 1
ATOM 717 N N . LYS A 1 91 ? 17.205 6.791 -24.360 1.00 81.38 91 LYS A N 1
ATOM 718 C CA . LYS A 1 91 ? 16.190 7.686 -24.951 1.00 81.38 91 LYS A CA 1
ATOM 719 C C . LYS A 1 91 ? 14.916 6.927 -25.333 1.00 81.38 91 LYS A C 1
ATOM 721 O O . LYS A 1 91 ? 13.815 7.323 -24.965 1.00 81.38 91 LYS A O 1
ATOM 726 N N . CYS A 1 92 ? 15.063 5.821 -26.066 1.00 77.62 92 CYS A N 1
ATOM 727 C CA . CYS A 1 92 ? 13.922 5.038 -26.546 1.00 77.62 92 CYS A CA 1
ATOM 728 C C . CYS A 1 92 ? 13.155 4.373 -25.397 1.00 77.62 92 CYS A C 1
ATOM 730 O O . CYS A 1 92 ? 11.928 4.397 -25.399 1.00 77.62 92 CYS A O 1
ATOM 732 N N . ILE A 1 93 ? 13.865 3.797 -24.423 1.00 82.06 93 ILE A N 1
ATOM 733 C CA . ILE A 1 93 ? 13.253 3.133 -23.266 1.00 82.06 93 ILE A CA 1
ATOM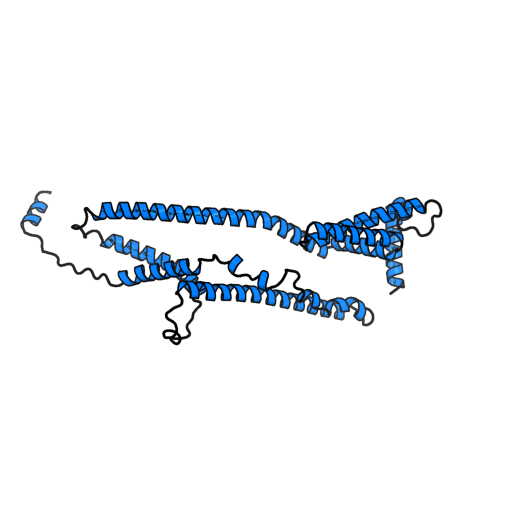 734 C C . ILE A 1 93 ? 12.460 4.143 -22.433 1.00 82.06 93 ILE A C 1
ATOM 736 O O . ILE A 1 93 ? 11.304 3.884 -22.114 1.00 82.06 93 ILE A O 1
ATOM 740 N N . SER A 1 94 ? 13.017 5.319 -22.149 1.00 79.50 94 SER A N 1
ATOM 741 C CA . SER A 1 94 ? 12.322 6.347 -21.371 1.00 79.50 94 SER A CA 1
ATOM 742 C C . SER A 1 94 ? 11.065 6.871 -22.074 1.00 79.50 94 SER A C 1
ATOM 744 O O . SER A 1 94 ? 10.023 7.005 -21.434 1.00 79.50 94 SER A O 1
ATOM 746 N N . PHE A 1 95 ? 11.101 7.079 -23.397 1.00 78.00 95 PHE A N 1
ATOM 747 C CA . PHE A 1 95 ? 9.889 7.427 -24.151 1.00 78.00 95 PHE A CA 1
ATOM 748 C C . PHE A 1 95 ? 8.864 6.284 -24.190 1.00 78.00 95 PHE A C 1
ATOM 750 O O . PHE A 1 95 ? 7.666 6.553 -24.161 1.00 78.00 95 PHE A O 1
ATOM 757 N N . LEU A 1 96 ? 9.304 5.021 -24.219 1.00 79.06 96 LEU A N 1
ATOM 758 C CA . LEU A 1 96 ? 8.410 3.861 -24.143 1.00 79.06 96 LEU A CA 1
ATOM 759 C C . LEU A 1 96 ? 7.754 3.720 -22.766 1.00 79.06 96 LEU A C 1
ATOM 761 O O . LEU A 1 96 ? 6.579 3.373 -22.712 1.00 79.06 96 LEU A O 1
ATOM 765 N N . ILE A 1 97 ? 8.464 4.025 -21.676 1.00 80.31 97 ILE A N 1
ATOM 766 C CA . ILE A 1 97 ? 7.891 4.055 -20.322 1.00 80.31 97 ILE A CA 1
ATOM 767 C C . ILE A 1 97 ? 6.800 5.130 -20.249 1.00 80.31 97 ILE A C 1
ATOM 769 O O . ILE A 1 97 ? 5.666 4.825 -19.883 1.00 80.31 97 ILE A O 1
ATOM 773 N N . LEU A 1 98 ? 7.097 6.356 -20.697 1.00 76.38 98 LEU A N 1
ATOM 774 C CA . LEU A 1 98 ? 6.118 7.450 -20.736 1.00 76.38 98 LEU A CA 1
ATOM 775 C C . LEU A 1 98 ? 4.907 7.120 -21.629 1.00 76.38 98 LEU A C 1
ATOM 777 O O . LEU A 1 98 ? 3.760 7.345 -21.242 1.00 76.38 98 LEU A O 1
ATOM 781 N N . ALA A 1 99 ? 5.133 6.528 -22.805 1.00 79.31 99 ALA A N 1
ATOM 782 C CA . ALA A 1 99 ? 4.056 6.093 -23.693 1.00 79.31 99 ALA A CA 1
ATOM 783 C C . ALA A 1 99 ? 3.242 4.923 -23.105 1.00 79.31 99 ALA A C 1
ATOM 785 O O . ALA A 1 99 ? 2.023 4.870 -23.274 1.00 79.31 99 ALA A O 1
ATOM 786 N N . GLY A 1 100 ? 3.892 4.008 -22.382 1.00 76.25 100 GLY A N 1
ATOM 787 C CA . GLY A 1 100 ? 3.250 2.899 -21.676 1.00 76.25 100 GLY A CA 1
ATOM 788 C C . GLY A 1 100 ? 2.302 3.383 -20.578 1.00 76.25 100 GLY A C 1
ATOM 789 O O . GLY A 1 100 ? 1.204 2.843 -20.426 1.00 76.25 100 GLY A O 1
ATOM 790 N N . MET A 1 101 ? 2.666 4.464 -19.886 1.00 70.38 101 MET A N 1
ATOM 791 C CA . MET A 1 101 ? 1.806 5.109 -18.889 1.00 70.38 101 MET A CA 1
ATOM 792 C C . MET A 1 101 ? 0.571 5.782 -19.497 1.00 70.38 101 MET A C 1
ATOM 794 O O . MET A 1 101 ? -0.505 5.752 -18.900 1.00 70.38 101 MET A O 1
ATOM 798 N N . ALA A 1 102 ? 0.677 6.315 -20.716 1.00 70.56 102 ALA A N 1
ATOM 799 C CA . ALA A 1 102 ? -0.474 6.830 -21.460 1.00 70.56 102 ALA A CA 1
ATOM 800 C C . ALA A 1 102 ? -1.414 5.715 -21.983 1.00 70.56 102 ALA A C 1
ATOM 802 O O . ALA A 1 102 ? -2.521 5.999 -22.459 1.00 70.56 102 ALA A O 1
ATOM 803 N N . GLY A 1 103 ? -1.001 4.444 -21.893 1.00 79.88 103 GLY A N 1
ATOM 804 C CA . GLY A 1 103 ? -1.774 3.267 -22.292 1.00 79.88 103 GLY A CA 1
ATOM 805 C C . GLY A 1 103 ? -2.946 2.927 -21.359 1.00 79.88 103 GLY A C 1
ATOM 806 O O . GLY A 1 103 ? -3.165 3.558 -20.328 1.00 79.88 103 GLY A O 1
ATOM 807 N N . LYS A 1 104 ? -3.727 1.892 -21.711 1.00 75.94 104 LYS A N 1
ATOM 808 C CA . LYS A 1 104 ? -4.892 1.446 -20.911 1.00 75.94 104 LYS A CA 1
ATOM 809 C C . LYS A 1 104 ? -4.507 1.107 -19.463 1.00 75.94 104 LYS A C 1
ATOM 811 O O . LYS A 1 104 ? -5.185 1.559 -18.544 1.00 75.94 104 LYS A O 1
ATOM 816 N N . SER A 1 105 ? -3.412 0.370 -19.276 1.00 75.00 105 SER A N 1
ATOM 817 C CA . SER A 1 105 ? -2.939 -0.061 -17.955 1.00 75.00 105 SER A CA 1
ATOM 818 C C . SER A 1 105 ? -2.451 1.115 -17.102 1.00 75.00 105 SER A C 1
ATOM 820 O O . SER A 1 105 ? -2.853 1.239 -15.948 1.00 75.00 105 SER A O 1
ATOM 822 N N . GLY A 1 106 ? -1.671 2.036 -17.683 1.00 75.38 106 GLY A N 1
ATOM 823 C CA . GLY A 1 106 ? -1.178 3.217 -16.969 1.00 75.38 106 GLY A CA 1
ATOM 824 C C . GLY A 1 106 ? -2.282 4.203 -16.573 1.00 75.38 106 GLY A C 1
ATOM 825 O O . GLY A 1 106 ? -2.267 4.727 -15.463 1.00 75.38 106 GLY A O 1
ATOM 826 N N . ARG A 1 107 ? -3.319 4.372 -17.407 1.00 76.31 107 ARG A N 1
ATOM 827 C CA . ARG A 1 107 ? -4.503 5.176 -17.049 1.00 76.31 107 ARG A CA 1
ATOM 828 C C . ARG A 1 107 ? -5.295 4.590 -15.884 1.00 76.31 107 ARG A C 1
ATOM 830 O O . ARG A 1 107 ? -5.826 5.351 -15.082 1.00 76.31 107 ARG A O 1
ATOM 837 N N . SER A 1 108 ? -5.393 3.263 -15.786 1.00 76.56 108 SER A N 1
ATOM 838 C CA . SER A 1 108 ? -6.053 2.614 -14.646 1.00 76.56 108 SER A CA 1
ATOM 839 C C . SER A 1 108 ? -5.299 2.885 -13.345 1.00 76.56 108 SER A C 1
ATOM 841 O O . SER A 1 108 ? -5.914 3.210 -12.333 1.00 76.56 108 SER A O 1
ATOM 843 N N . TYR A 1 109 ? -3.970 2.810 -13.394 1.00 78.62 109 TYR A N 1
ATOM 844 C CA . TYR A 1 109 ? -3.103 3.100 -12.257 1.00 78.62 109 TYR A CA 1
ATOM 845 C C . TYR A 1 109 ? -3.170 4.575 -11.825 1.00 78.62 109 TYR A C 1
ATOM 847 O O . TYR A 1 109 ? -3.422 4.859 -10.658 1.00 78.62 109 TYR A O 1
ATOM 855 N N . LEU A 1 110 ? -3.052 5.518 -12.770 1.00 75.06 110 LEU A N 1
ATOM 856 C CA . LEU A 1 110 ? -3.182 6.954 -12.488 1.00 75.06 110 LEU A CA 1
ATOM 857 C C . LEU A 1 110 ? -4.556 7.304 -11.902 1.00 75.06 110 LEU A C 1
ATOM 859 O O . LEU A 1 110 ? -4.631 8.068 -10.947 1.00 75.06 110 LEU A O 1
ATOM 863 N N . ARG A 1 111 ? -5.643 6.706 -12.415 1.00 75.81 111 ARG A N 1
ATOM 864 C CA . ARG A 1 111 ? -6.985 6.877 -11.835 1.00 75.81 111 ARG A CA 1
ATOM 865 C C . ARG A 1 111 ? -7.039 6.391 -10.390 1.00 75.81 111 ARG A C 1
ATOM 867 O O . ARG A 1 111 ? -7.579 7.105 -9.555 1.00 75.81 111 ARG A O 1
ATOM 874 N N . ALA A 1 112 ? -6.480 5.218 -10.091 1.00 78.38 112 ALA A N 1
ATOM 875 C CA . ALA A 1 112 ? -6.454 4.679 -8.732 1.00 78.38 112 ALA A CA 1
ATOM 876 C C . ALA A 1 112 ? -5.671 5.583 -7.765 1.00 78.38 112 ALA A C 1
ATOM 878 O O . ALA A 1 112 ? -6.157 5.851 -6.670 1.00 78.38 112 ALA A O 1
ATOM 879 N N . LEU A 1 113 ? -4.519 6.113 -8.191 1.00 78.25 113 LEU A N 1
ATOM 880 C CA . LEU A 1 113 ? -3.758 7.097 -7.415 1.00 78.25 113 LEU A CA 1
ATOM 881 C C . LEU A 1 113 ? -4.566 8.374 -7.168 1.00 78.25 113 LEU A C 1
ATOM 883 O O . LEU A 1 113 ? -4.690 8.804 -6.025 1.00 78.25 113 LEU A O 1
ATOM 887 N N . CYS A 1 114 ? -5.167 8.957 -8.209 1.00 79.56 114 CYS A N 1
ATOM 888 C CA . CYS A 1 114 ? -6.009 10.142 -8.053 1.00 79.56 114 CYS A CA 1
ATOM 889 C C . CYS A 1 114 ? -7.173 9.889 -7.085 1.00 79.56 114 CYS A C 1
ATOM 891 O O . CYS A 1 114 ? -7.422 10.717 -6.216 1.00 79.56 114 CYS A O 1
ATOM 893 N N . PHE A 1 115 ? -7.852 8.741 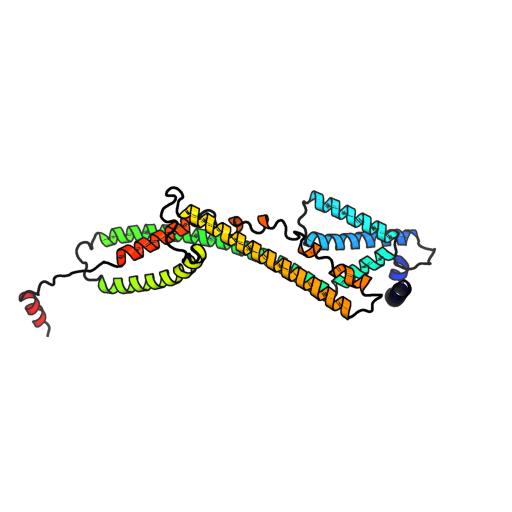-7.185 1.00 82.38 115 PHE A N 1
ATOM 894 C CA . PHE A 1 115 ? -8.907 8.369 -6.240 1.00 82.38 115 PHE A CA 1
ATOM 895 C C . PHE A 1 115 ? -8.380 8.244 -4.808 1.00 82.38 115 PHE A C 1
ATOM 897 O O . PHE A 1 115 ? -9.019 8.762 -3.897 1.00 82.38 115 PHE A O 1
ATOM 904 N N . ALA A 1 116 ? -7.219 7.619 -4.599 1.00 79.00 116 ALA A N 1
ATOM 905 C CA . ALA A 1 116 ? -6.622 7.490 -3.273 1.00 79.00 116 ALA A CA 1
ATOM 906 C C . ALA A 1 116 ? -6.349 8.861 -2.633 1.00 79.00 116 ALA A C 1
ATOM 908 O O . ALA A 1 116 ? -6.748 9.079 -1.492 1.00 79.00 116 ALA A O 1
ATOM 909 N N . TYR A 1 117 ? -5.759 9.800 -3.383 1.00 78.38 117 TYR A N 1
ATOM 910 C CA . TYR A 1 117 ? -5.483 11.161 -2.904 1.00 78.38 117 TYR A CA 1
ATOM 911 C C . TYR A 1 117 ? -6.745 12.000 -2.675 1.00 78.38 117 TYR A C 1
ATOM 913 O O . TYR A 1 117 ? -6.813 12.765 -1.716 1.00 78.38 117 TYR A O 1
ATOM 921 N N . ILE A 1 118 ? -7.756 11.862 -3.538 1.00 84.50 118 ILE A N 1
ATOM 922 C CA . ILE A 1 118 ? -9.040 12.554 -3.361 1.00 84.50 118 ILE A CA 1
ATOM 923 C C . ILE A 1 118 ? -9.749 12.057 -2.098 1.00 84.50 118 ILE A C 1
ATOM 925 O O . ILE A 1 118 ? -10.423 12.837 -1.434 1.00 84.50 118 ILE A O 1
ATOM 929 N N . ILE A 1 119 ? -9.599 10.775 -1.755 1.00 84.56 119 ILE A N 1
ATOM 930 C CA . ILE A 1 119 ? -10.293 10.145 -0.628 1.00 84.56 119 ILE A CA 1
ATOM 931 C C . ILE A 1 119 ? -9.602 10.424 0.721 1.00 84.56 119 ILE A C 1
ATOM 933 O O . ILE A 1 119 ? -10.297 10.563 1.729 1.00 84.56 119 ILE A O 1
ATOM 937 N N . THR A 1 120 ? -8.273 10.558 0.783 1.00 79.50 120 THR A N 1
ATOM 938 C CA . THR A 1 120 ? -7.554 10.782 2.056 1.00 79.50 120 THR A CA 1
ATOM 939 C C . THR A 1 120 ? -7.966 12.067 2.777 1.00 79.50 120 THR A C 1
ATOM 941 O O . THR A 1 120 ? -8.070 12.060 4.002 1.00 79.50 120 THR A O 1
ATOM 944 N N . GLY A 1 121 ? -8.256 13.151 2.048 1.00 82.25 121 GLY A N 1
ATOM 945 C CA . GLY A 1 121 ? -8.703 14.418 2.644 1.00 82.25 121 GLY A CA 1
ATOM 946 C C . GLY A 1 121 ? -10.046 14.300 3.386 1.00 82.25 121 GLY A C 1
ATOM 947 O O . GLY A 1 121 ? -10.096 14.523 4.599 1.00 82.25 121 GLY A O 1
ATOM 948 N N . PRO A 1 122 ? -11.137 13.909 2.700 1.00 83.94 122 PRO A N 1
ATOM 949 C CA . PRO A 1 122 ? -12.443 13.687 3.314 1.00 83.94 122 PRO A CA 1
ATOM 950 C C . PRO A 1 122 ? -12.419 12.687 4.473 1.00 83.94 122 PRO A C 1
ATOM 952 O O . PRO A 1 122 ? -13.097 12.929 5.467 1.00 83.94 122 PRO A O 1
ATOM 955 N N . ILE A 1 123 ? -11.633 11.604 4.391 1.00 83.25 123 ILE A N 1
ATOM 956 C CA . ILE A 1 123 ? -11.528 10.618 5.482 1.00 83.25 123 ILE A CA 1
ATOM 957 C C . ILE A 1 123 ? -10.956 11.252 6.749 1.00 83.25 123 ILE A C 1
ATOM 959 O O . ILE A 1 123 ? -11.516 11.055 7.825 1.00 83.25 123 ILE A O 1
ATOM 963 N N . PHE A 1 124 ? -9.874 12.026 6.639 1.00 78.19 124 PHE A N 1
ATOM 964 C CA . PHE A 1 124 ? -9.280 12.683 7.804 1.00 78.19 124 PHE A CA 1
ATOM 965 C C . PHE A 1 124 ? -10.250 13.693 8.435 1.00 78.19 124 PHE A C 1
ATOM 967 O O . PHE A 1 124 ? -10.413 13.724 9.655 1.00 78.19 124 PHE A O 1
ATOM 974 N N . ASN A 1 125 ? -10.962 14.461 7.603 1.00 86.25 125 ASN A N 1
ATOM 975 C CA . ASN A 1 125 ? -11.973 15.412 8.061 1.00 86.25 125 ASN A CA 1
ATOM 976 C C . ASN A 1 125 ? -13.156 14.706 8.751 1.00 86.25 125 ASN A C 1
ATOM 978 O O . ASN A 1 125 ? -13.586 15.108 9.828 1.00 86.25 125 ASN A O 1
ATOM 982 N N . LEU A 1 126 ? -13.662 13.615 8.170 1.00 82.94 126 LEU A N 1
ATOM 983 C CA . LEU A 1 126 ? -14.731 12.807 8.763 1.00 82.94 126 LEU A CA 1
ATOM 984 C C . LEU A 1 126 ? -14.300 12.166 10.084 1.00 82.94 126 LEU A C 1
ATOM 986 O O . LEU A 1 126 ? -15.073 12.181 11.036 1.00 82.94 126 LEU A O 1
ATOM 990 N N . ALA A 1 127 ? -13.077 11.640 10.168 1.00 80.00 127 ALA A N 1
ATOM 991 C CA . ALA A 1 127 ? -12.552 11.045 11.394 1.00 80.00 127 ALA A CA 1
ATOM 992 C C . ALA A 1 127 ? -12.385 12.090 12.509 1.00 80.00 127 ALA A C 1
ATOM 994 O O . ALA A 1 127 ? -12.795 11.851 13.645 1.00 80.00 127 ALA A O 1
ATOM 995 N N . SER A 1 128 ? -11.844 13.269 12.182 1.00 85.56 128 SER A N 1
ATOM 996 C CA . SER A 1 128 ? -11.685 14.367 13.140 1.00 85.56 128 SER A CA 1
ATOM 997 C C . SER A 1 128 ? -13.036 14.899 13.628 1.00 85.56 128 SER A C 1
ATOM 999 O O . SER A 1 128 ? -13.239 15.011 14.837 1.00 85.56 128 SER A O 1
ATOM 1001 N N . ASN A 1 129 ? -13.987 15.135 12.717 1.00 86.44 129 ASN A N 1
ATOM 1002 C CA . ASN A 1 129 ? -15.343 15.554 13.078 1.00 86.44 129 ASN A CA 1
ATOM 1003 C C . ASN A 1 129 ? -16.083 14.469 13.870 1.00 86.44 129 ASN A C 1
ATOM 1005 O O . ASN A 1 129 ? -16.765 14.778 14.841 1.00 86.44 129 ASN A O 1
ATOM 1009 N N . GLY A 1 130 ? -15.915 13.194 13.512 1.00 85.06 130 GLY A N 1
ATOM 1010 C CA . GLY A 1 130 ? -16.477 12.067 14.256 1.00 85.06 130 GLY A CA 1
ATOM 1011 C C . GLY A 1 130 ? -15.976 12.018 15.701 1.00 85.06 130 GLY A C 1
ATOM 1012 O O . GLY A 1 130 ? -16.769 11.815 16.619 1.00 85.06 130 GLY A O 1
ATOM 1013 N N . GLY A 1 131 ? -14.685 12.287 15.923 1.00 85.75 131 GLY A N 1
ATOM 1014 C CA . GLY A 1 131 ? -14.115 12.411 17.265 1.00 85.75 131 GLY A CA 1
ATOM 1015 C C . GLY A 1 131 ? -14.743 13.542 18.087 1.00 85.75 131 GLY A C 1
ATOM 1016 O O . GLY A 1 131 ? -15.024 13.356 19.273 1.00 85.75 131 GLY A O 1
ATOM 1017 N N . GLU A 1 132 ? -15.017 14.691 17.464 1.00 91.25 132 GLU A N 1
ATOM 1018 C CA . GLU A 1 132 ? -15.690 15.813 18.130 1.00 91.25 132 GLU A CA 1
ATOM 1019 C C . GLU A 1 132 ? -17.151 15.488 18.464 1.00 91.25 132 GLU A C 1
ATOM 1021 O O . GLU A 1 132 ? -17.600 15.727 19.583 1.00 91.25 132 GLU A O 1
ATOM 1026 N N . VAL A 1 133 ? -17.878 14.860 17.535 1.00 89.94 133 VAL A N 1
ATOM 1027 C CA . VAL A 1 133 ? -19.267 14.425 17.745 1.00 89.94 133 VAL A CA 1
ATOM 1028 C C . VAL A 1 133 ? -19.370 13.454 18.922 1.00 89.94 133 VAL A C 1
ATOM 1030 O O . VAL A 1 133 ? -20.236 13.629 19.779 1.00 89.94 133 VAL A O 1
ATOM 1033 N N . VAL A 1 134 ? -18.466 12.470 19.021 1.00 79.12 134 VAL A N 1
ATOM 1034 C CA . VAL A 1 134 ? -18.430 11.528 20.155 1.00 79.12 134 VAL A CA 1
ATOM 1035 C C . VAL A 1 134 ? -18.184 12.262 21.476 1.00 79.12 134 VAL A C 1
ATOM 1037 O O . VAL A 1 134 ? -18.843 11.968 22.475 1.00 79.12 134 VAL A O 1
ATOM 1040 N N . ARG A 1 135 ? -17.283 13.253 21.492 1.00 87.06 135 ARG A N 1
ATOM 1041 C CA . ARG A 1 135 ? -17.010 14.064 22.688 1.00 87.06 135 ARG A CA 1
ATOM 1042 C C . ARG A 1 135 ? -18.228 14.888 23.114 1.00 87.06 135 ARG A C 1
ATOM 1044 O O . ARG A 1 135 ? -18.571 14.896 24.297 1.00 87.06 135 ARG A O 1
ATOM 1051 N N . VAL A 1 136 ? -18.899 15.545 22.166 1.00 90.81 136 VAL A N 1
ATOM 1052 C CA . VAL A 1 136 ? -20.124 16.320 22.422 1.00 90.81 136 VAL A CA 1
ATOM 1053 C C . VAL A 1 136 ? -21.235 15.409 22.938 1.00 90.81 136 VAL A C 1
ATOM 1055 O O . VAL A 1 136 ? -21.886 15.747 23.924 1.00 90.81 136 VAL A O 1
ATOM 1058 N N . PHE A 1 137 ? -21.409 14.229 22.342 1.00 89.56 137 PHE A N 1
ATOM 1059 C CA . PHE A 1 137 ? -22.415 13.262 22.774 1.00 89.56 137 PHE A CA 1
ATOM 1060 C C . PHE A 1 137 ? -22.151 12.749 24.197 1.00 89.56 137 PHE A C 1
ATOM 1062 O O . PHE A 1 137 ? -23.079 12.671 25.001 1.00 89.56 137 PHE A O 1
ATOM 1069 N N . ALA A 1 138 ? -20.894 12.472 24.556 1.00 79.62 138 ALA A N 1
ATOM 1070 C CA . ALA A 1 138 ? -20.523 12.079 25.916 1.00 79.62 138 ALA A CA 1
ATOM 1071 C C . ALA A 1 138 ? -20.817 13.190 26.944 1.00 79.62 138 ALA A C 1
ATOM 1073 O O . ALA A 1 138 ? -21.392 12.924 28.005 1.00 79.62 138 ALA A O 1
ATOM 1074 N N . CYS A 1 139 ? -20.482 14.443 26.620 1.00 89.38 139 CYS A N 1
ATOM 1075 C CA . CYS A 1 139 ? -20.770 15.597 27.475 1.00 89.38 139 CYS A CA 1
ATOM 1076 C C . CYS A 1 139 ? -22.283 15.821 27.636 1.00 89.38 139 CYS A C 1
ATOM 1078 O O . CYS A 1 139 ? -22.778 15.935 28.757 1.00 89.38 139 CYS A O 1
ATOM 1080 N N . ALA A 1 140 ? -23.033 15.792 26.531 1.00 90.62 140 ALA A N 1
ATOM 1081 C CA . ALA A 1 140 ? -24.486 15.929 26.528 1.00 90.62 140 ALA A CA 1
ATOM 1082 C C . ALA A 1 140 ? -25.170 14.806 27.319 1.00 90.62 140 ALA A C 1
ATOM 1084 O O . ALA A 1 140 ? -26.088 15.073 28.092 1.00 90.62 140 ALA A O 1
ATOM 1085 N N . THR A 1 141 ? -24.692 13.566 27.189 1.00 81.69 141 THR A N 1
ATOM 1086 C CA . THR A 1 141 ? -25.204 12.415 27.948 1.00 81.69 141 THR A CA 1
ATOM 1087 C C . THR A 1 141 ? -24.927 12.578 29.440 1.00 81.69 141 THR A C 1
ATOM 1089 O O . THR A 1 141 ? -25.825 12.375 30.250 1.00 81.69 141 THR A O 1
ATOM 1092 N N . THR A 1 142 ? -23.722 13.019 29.816 1.00 85.31 142 THR A N 1
ATOM 1093 C CA . THR A 1 142 ? -23.356 13.265 31.223 1.00 85.31 142 THR A CA 1
ATOM 1094 C C . THR A 1 142 ? -24.206 14.379 31.835 1.00 85.31 142 THR A C 1
ATOM 1096 O O . THR A 1 142 ? -24.736 14.231 32.937 1.00 85.31 142 THR A O 1
ATOM 1099 N N . LEU A 1 143 ? -24.387 15.485 31.107 1.00 92.75 143 LEU A N 1
ATOM 1100 C CA . LEU A 1 143 ? -25.244 16.590 31.528 1.00 92.75 143 LEU A CA 1
ATOM 1101 C C . LEU A 1 143 ? -26.704 16.141 31.663 1.00 92.75 143 LEU A C 1
ATOM 1103 O O . LEU A 1 143 ? -27.336 16.399 32.687 1.00 92.75 143 LEU A O 1
ATOM 1107 N N . THR A 1 144 ? -27.223 15.426 30.665 1.00 84.06 144 THR A N 1
ATOM 1108 C CA . THR A 1 144 ? -28.594 14.897 30.667 1.00 84.06 144 THR A CA 1
ATOM 1109 C C . THR A 1 144 ? -28.797 13.919 31.815 1.00 84.06 144 THR A C 1
ATOM 1111 O O . THR A 1 144 ? -29.809 14.006 32.500 1.00 84.06 144 THR A O 1
ATOM 1114 N N . TYR A 1 145 ? -27.832 13.042 32.093 1.00 81.94 145 TYR A N 1
ATOM 1115 C CA . TYR A 1 145 ? -27.872 12.125 33.230 1.00 81.94 145 TYR A CA 1
ATOM 1116 C C . TYR A 1 145 ? -27.936 12.879 34.561 1.00 81.94 145 TYR A C 1
ATOM 1118 O O . TYR A 1 145 ? -28.801 12.592 35.385 1.00 81.94 145 TYR A O 1
ATOM 1126 N N . ASN A 1 146 ? -27.082 13.888 34.755 1.00 89.12 146 ASN A N 1
ATOM 1127 C CA . ASN A 1 146 ? -27.072 14.687 35.982 1.00 89.12 146 ASN A CA 1
ATOM 1128 C C . ASN A 1 146 ? -28.388 15.455 36.184 1.00 89.12 146 ASN A C 1
ATOM 1130 O O . ASN A 1 146 ? -28.959 15.447 37.279 1.00 89.12 146 ASN A O 1
ATOM 1134 N N . LEU A 1 147 ? -28.911 16.076 35.124 1.00 87.38 147 LEU A N 1
ATOM 1135 C CA . LEU A 1 147 ? -30.205 16.760 35.160 1.00 87.38 147 LEU A CA 1
ATOM 1136 C C . LEU A 1 147 ? -31.361 15.780 35.399 1.00 87.38 147 LEU A C 1
ATOM 1138 O O . LEU A 1 147 ? -32.238 16.055 36.215 1.00 87.38 147 LEU A O 1
ATOM 1142 N N . THR A 1 148 ? -31.345 14.614 34.752 1.00 75.94 148 THR A N 1
ATOM 1143 C CA . THR A 1 148 ? -32.379 13.576 34.897 1.00 75.94 148 THR A CA 1
ATOM 1144 C C . THR A 1 148 ? -32.365 12.979 36.295 1.00 75.94 148 THR A C 1
ATOM 1146 O O . THR A 1 148 ? -33.422 12.835 36.895 1.00 75.94 148 THR A O 1
ATOM 1149 N N . LYS A 1 149 ? -31.185 12.721 36.870 1.00 79.31 149 LYS A N 1
ATOM 1150 C CA . LYS A 1 149 ? -31.033 12.291 38.264 1.00 79.31 149 LYS A CA 1
ATOM 1151 C C . LYS A 1 149 ? -31.637 13.308 39.230 1.00 79.31 149 LYS A C 1
ATOM 1153 O O . LYS A 1 149 ? -32.357 12.923 40.142 1.00 79.31 149 LYS A O 1
ATOM 1158 N N . THR A 1 150 ? -31.392 14.597 39.000 1.00 82.06 150 THR A N 1
ATOM 1159 C CA . THR A 1 150 ? -31.952 15.677 39.826 1.00 82.06 150 THR A CA 1
ATOM 1160 C C . THR A 1 150 ? -33.473 15.758 39.670 1.00 82.06 150 THR A C 1
ATOM 1162 O O . THR A 1 150 ? -34.196 15.872 40.657 1.00 82.06 150 THR A O 1
ATOM 1165 N N . ARG A 1 151 ? -33.982 15.637 38.437 1.00 77.94 151 ARG A N 1
ATOM 1166 C CA . ARG A 1 151 ? -35.421 15.637 38.146 1.00 77.94 151 ARG A CA 1
ATOM 1167 C C . ARG A 1 151 ? -36.124 14.422 38.751 1.00 77.94 151 ARG A C 1
ATOM 1169 O O . ARG A 1 151 ? -37.205 14.584 39.297 1.00 77.94 151 ARG A O 1
ATOM 1176 N N . LEU A 1 152 ? -35.503 13.244 38.706 1.00 71.31 152 LEU A N 1
ATOM 1177 C CA . LEU A 1 152 ? -36.005 12.018 39.327 1.00 71.31 152 LEU A CA 1
ATOM 1178 C C . LEU A 1 152 ? -35.956 12.089 40.855 1.00 71.31 152 LEU A C 1
ATOM 1180 O O . LEU A 1 152 ? -36.918 11.680 41.489 1.00 71.31 152 LEU A O 1
ATOM 1184 N N . ASP A 1 153 ? -34.909 12.652 41.462 1.00 69.38 153 ASP A N 1
ATOM 1185 C CA . ASP A 1 153 ? -34.846 12.850 42.920 1.00 69.38 153 ASP A CA 1
ATOM 1186 C C . ASP A 1 153 ? -35.936 13.824 43.409 1.00 69.38 153 ASP A C 1
ATOM 1188 O O . ASP A 1 153 ? -36.592 13.596 44.425 1.00 69.38 153 ASP A O 1
ATOM 1192 N N . LEU A 1 154 ? -36.202 14.886 42.642 1.00 66.25 154 LEU A N 1
ATOM 1193 C CA . LEU A 1 154 ? -37.270 15.843 42.941 1.00 66.25 154 LEU A CA 1
ATOM 1194 C C . LEU A 1 154 ? -38.672 15.293 42.635 1.00 66.25 154 LEU A C 1
ATOM 1196 O O . LEU A 1 154 ? -39.610 15.616 43.359 1.00 66.25 154 LEU A O 1
ATOM 1200 N N . MET A 1 155 ? -38.827 14.455 41.605 1.00 62.25 155 MET A N 1
ATOM 1201 C CA . MET A 1 155 ? -40.096 13.797 41.268 1.00 62.25 155 MET A CA 1
ATOM 1202 C C . MET A 1 155 ? -40.410 12.607 42.173 1.00 62.25 155 MET A C 1
ATOM 1204 O O . MET A 1 155 ? -41.575 12.333 42.395 1.00 62.25 155 MET A O 1
ATOM 1208 N N . THR A 1 156 ? -39.430 11.903 42.731 1.00 56.91 156 THR A N 1
ATOM 1209 C CA . THR A 1 156 ? -39.691 10.743 43.606 1.00 56.91 156 THR A CA 1
ATOM 1210 C C . THR A 1 156 ? -40.015 11.153 45.045 1.00 56.91 156 THR A C 1
ATOM 1212 O O . THR A 1 156 ? -40.783 10.461 45.712 1.00 56.91 156 THR A O 1
ATOM 1215 N N . LYS A 1 157 ? -39.542 12.325 45.501 1.00 56.62 157 LYS A N 1
ATOM 1216 C CA . LYS A 1 157 ? -39.884 12.921 46.809 1.00 56.62 157 LYS A CA 1
ATOM 1217 C C . LYS A 1 157 ? -41.396 13.029 47.100 1.00 56.62 157 LYS A C 1
ATOM 1219 O O . LYS A 1 157 ? -41.788 12.679 48.210 1.00 56.62 157 LYS A O 1
ATOM 1224 N N . PRO A 1 158 ? -42.263 13.466 46.169 1.00 46.59 158 PRO A N 1
ATOM 1225 C CA . PRO A 1 158 ? -43.708 13.530 46.413 1.00 46.59 158 PRO A CA 1
ATOM 1226 C C . PRO A 1 158 ? -44.479 12.214 46.182 1.00 46.59 158 PRO A C 1
ATOM 1228 O O . PRO A 1 158 ? -45.640 12.137 46.574 1.00 46.59 158 PRO A O 1
ATOM 1231 N N . PHE A 1 159 ? -43.880 11.173 45.585 1.00 49.16 159 PHE A N 1
ATOM 1232 C CA . PHE A 1 159 ? -44.606 9.964 45.141 1.00 49.16 159 PHE A CA 1
ATOM 1233 C C . PHE A 1 159 ? -44.373 8.706 45.982 1.00 49.16 159 PHE A C 1
ATOM 1235 O O . PHE A 1 159 ? -44.825 7.623 45.609 1.00 49.16 159 PHE A O 1
ATOM 1242 N N . HIS A 1 160 ? -43.780 8.833 47.171 1.00 51.16 160 HIS A N 1
ATOM 1243 C CA . HIS A 1 160 ? -43.587 7.700 48.084 1.00 51.16 160 HIS A CA 1
ATOM 1244 C C . HIS A 1 160 ? -44.908 7.037 48.561 1.00 51.16 160 HIS A C 1
ATOM 1246 O O . HIS A 1 160 ? -44.858 6.037 49.273 1.00 51.16 160 HIS A O 1
ATOM 1252 N N . ASN A 1 161 ? -46.081 7.558 48.161 1.00 48.19 161 ASN A N 1
ATOM 1253 C CA . ASN A 1 161 ? -47.400 7.060 48.562 1.00 48.19 161 ASN A CA 1
ATOM 1254 C C . ASN A 1 161 ? -48.412 6.774 47.434 1.00 48.19 161 ASN A C 1
ATOM 1256 O O . ASN A 1 161 ? -49.555 6.445 47.746 1.00 48.19 161 ASN A O 1
ATOM 1260 N N . THR A 1 162 ? -48.044 6.838 46.148 1.00 51.69 162 THR A N 1
ATOM 1261 C CA . THR A 1 162 ? -49.049 6.659 45.075 1.00 51.69 162 THR A CA 1
ATOM 1262 C C . THR A 1 162 ? -48.504 5.859 43.894 1.00 51.69 162 THR A C 1
ATOM 1264 O O . THR A 1 162 ? -48.304 6.364 42.796 1.00 51.69 162 THR A O 1
ATOM 1267 N N . LEU A 1 163 ? -48.254 4.572 44.139 1.00 49.09 163 LEU A N 1
ATOM 1268 C CA . LEU A 1 163 ? -47.816 3.584 43.150 1.00 49.09 163 LEU A CA 1
ATOM 1269 C C . LEU A 1 163 ? -49.023 2.839 42.549 1.00 49.09 163 LEU A C 1
ATOM 1271 O O . LEU A 1 163 ? -49.177 1.636 42.742 1.00 49.09 163 LEU A O 1
ATOM 1275 N N . THR A 1 164 ? -49.910 3.546 41.847 1.00 51.84 164 THR A N 1
ATOM 1276 C CA . THR A 1 164 ? -51.024 2.917 41.101 1.00 51.84 164 THR A CA 1
ATOM 1277 C C . THR A 1 164 ? -50.956 3.142 39.589 1.00 51.84 164 THR A C 1
ATOM 1279 O O . THR A 1 164 ? -51.684 2.481 38.855 1.00 51.84 164 THR A O 1
ATOM 1282 N N . THR A 1 165 ? -50.032 3.975 39.103 1.00 52.47 165 THR A N 1
ATOM 1283 C CA . THR A 1 165 ? -49.884 4.321 37.673 1.00 52.47 165 THR A CA 1
ATOM 1284 C C . THR A 1 165 ? -48.799 3.516 36.931 1.00 52.47 165 THR A C 1
ATOM 1286 O O . THR A 1 165 ? -48.531 3.765 35.767 1.00 52.47 165 THR A O 1
ATOM 1289 N N . ILE A 1 166 ? -48.168 2.529 37.579 1.00 55.84 166 ILE A N 1
ATOM 1290 C CA . ILE A 1 166 ? -46.917 1.880 37.110 1.00 55.84 166 ILE A CA 1
ATOM 1291 C C . ILE A 1 166 ? -47.127 0.858 35.982 1.00 55.84 166 ILE A C 1
ATOM 1293 O O . ILE A 1 166 ? -46.179 0.466 35.306 1.00 55.84 166 ILE A O 1
ATOM 1297 N N . LYS A 1 167 ? -48.359 0.389 35.771 1.00 50.88 167 LYS A N 1
ATOM 1298 C CA . LYS A 1 167 ? -48.615 -0.751 34.880 1.00 50.88 167 LYS A CA 1
ATOM 1299 C C . LYS A 1 167 ? -48.433 -0.405 33.398 1.00 50.88 167 LYS A C 1
ATOM 1301 O O . LYS A 1 167 ? -47.949 -1.244 32.645 1.00 50.88 167 LYS A O 1
ATOM 1306 N N . ASP A 1 168 ? -48.758 0.827 33.017 1.00 58.25 168 ASP A N 1
ATOM 1307 C CA . ASP A 1 168 ? -48.650 1.289 31.630 1.00 58.25 168 ASP A CA 1
ATOM 1308 C C . ASP A 1 168 ? -47.208 1.706 31.282 1.00 58.25 168 ASP A C 1
ATOM 1310 O O . ASP A 1 168 ? -46.739 1.449 30.172 1.00 58.25 168 ASP A O 1
ATOM 1314 N N . ASP A 1 169 ? -46.455 2.231 32.257 1.00 55.81 169 ASP A N 1
ATOM 1315 C CA . ASP A 1 169 ? -45.032 2.568 32.098 1.00 55.81 169 ASP A CA 1
ATOM 1316 C C . ASP A 1 169 ? -44.139 1.318 31.995 1.00 55.81 169 ASP A C 1
ATOM 1318 O O . ASP A 1 169 ? -43.133 1.331 31.284 1.00 55.81 169 ASP A O 1
ATOM 1322 N N . PHE A 1 170 ? -44.512 0.207 32.642 1.00 58.34 170 PHE A N 1
ATOM 1323 C CA . PHE A 1 170 ? -43.742 -1.043 32.590 1.00 58.34 170 PHE A CA 1
ATOM 1324 C C . PHE A 1 170 ? -43.683 -1.636 31.171 1.00 58.34 170 PHE A C 1
ATOM 1326 O O . PHE A 1 170 ? -42.626 -2.085 30.731 1.00 58.34 170 PHE A O 1
ATOM 1333 N N . ILE A 1 171 ? -44.789 -1.558 30.423 1.00 57.94 171 ILE A N 1
ATOM 1334 C CA . ILE A 1 171 ? -44.889 -2.074 29.046 1.00 57.94 171 ILE A CA 1
ATOM 1335 C C . ILE A 1 171 ? -44.015 -1.251 28.081 1.00 57.94 171 ILE A C 1
ATOM 1337 O O . ILE A 1 171 ? -43.381 -1.796 27.176 1.00 57.94 171 ILE A O 1
ATOM 1341 N N . LEU A 1 172 ? -43.945 0.071 28.273 1.00 60.09 172 LEU A N 1
ATOM 1342 C CA . LEU A 1 172 ? -43.109 0.956 27.453 1.00 60.09 172 LEU A CA 1
ATOM 1343 C C . LEU A 1 172 ? -41.608 0.731 27.710 1.00 60.09 172 LEU A C 1
ATOM 1345 O O . LEU A 1 172 ? -40.784 0.781 26.790 1.00 60.09 172 LEU A O 1
ATOM 1349 N N . VAL A 1 173 ? -41.267 0.459 28.967 1.00 62.88 173 VAL A N 1
ATOM 1350 C CA . VAL A 1 173 ? -39.907 0.165 29.419 1.00 62.88 173 VAL A CA 1
ATOM 1351 C C . VAL A 1 173 ? -39.431 -1.189 28.879 1.00 62.88 173 VAL A C 1
ATOM 1353 O O . VAL A 1 173 ? -38.331 -1.263 28.333 1.00 62.88 173 VAL A O 1
ATOM 1356 N N . GLU A 1 174 ? -40.271 -2.227 28.927 1.00 63.91 174 GLU A N 1
ATOM 1357 C CA . GLU A 1 174 ? -39.986 -3.551 28.348 1.00 63.91 174 GLU A CA 1
ATOM 1358 C C . GLU A 1 174 ? -39.677 -3.461 26.846 1.00 63.91 174 GLU A C 1
ATOM 1360 O O . GLU A 1 174 ? -38.642 -3.942 26.383 1.00 63.91 174 GLU A O 1
ATOM 1365 N N . LYS A 1 175 ? -40.503 -2.724 26.095 1.00 69.94 175 LYS A N 1
ATOM 1366 C CA . LYS A 1 175 ? -40.314 -2.535 24.651 1.00 69.94 175 LYS A CA 1
ATOM 1367 C C . LYS A 1 175 ? -39.004 -1.817 24.300 1.00 69.94 175 LYS A C 1
ATOM 1369 O O . LYS A 1 175 ? -38.350 -2.172 23.321 1.00 69.94 175 LYS A O 1
ATOM 1374 N N . SER A 1 176 ? -38.607 -0.828 25.100 1.00 68.19 176 SER A N 1
ATOM 1375 C CA . SER A 1 176 ? -37.343 -0.101 24.906 1.00 68.19 176 SER A CA 1
ATOM 1376 C C . SER A 1 176 ? -36.122 -0.983 25.202 1.00 68.19 176 SER A C 1
ATOM 1378 O O . SER A 1 176 ? -35.073 -0.834 24.573 1.00 68.19 176 SER A O 1
ATOM 1380 N N . PHE A 1 177 ? -36.250 -1.929 26.137 1.00 67.62 177 PHE A N 1
ATOM 1381 C CA . PHE A 1 177 ? -35.188 -2.886 26.452 1.00 67.62 177 PHE A CA 1
ATOM 1382 C C . PHE A 1 177 ? -35.022 -3.965 25.388 1.00 67.62 177 PHE A C 1
ATOM 1384 O O . PHE A 1 177 ? -33.885 -4.309 25.060 1.00 67.62 177 PHE A O 1
ATOM 1391 N N . ASP A 1 178 ? -36.117 -4.444 24.802 1.00 70.00 178 ASP A N 1
ATOM 1392 C CA . ASP A 1 178 ? -36.055 -5.374 23.674 1.00 70.00 178 ASP A CA 1
ATOM 1393 C C . ASP A 1 178 ? -35.356 -4.751 22.461 1.00 70.00 178 ASP A C 1
ATOM 1395 O O . ASP A 1 178 ? -34.498 -5.385 21.839 1.00 70.00 178 ASP A O 1
ATOM 1399 N N . GLU A 1 179 ? -35.639 -3.479 22.173 1.00 75.81 179 GLU A N 1
ATOM 1400 C CA . GLU A 1 179 ? -34.949 -2.722 21.125 1.00 75.81 179 GLU A CA 1
ATOM 1401 C C . GLU A 1 179 ? -33.445 -2.580 21.424 1.00 75.81 179 GLU A C 1
ATOM 1403 O O . GLU A 1 179 ? -32.600 -2.837 20.561 1.00 75.81 179 GLU A O 1
ATOM 1408 N N . PHE A 1 180 ? -33.086 -2.261 22.671 1.00 69.81 180 PHE A N 1
ATOM 1409 C CA . PHE A 1 180 ? -31.691 -2.138 23.102 1.00 69.81 180 PHE A CA 1
ATOM 1410 C C . PHE A 1 180 ? -30.922 -3.468 23.029 1.00 69.81 180 PHE A C 1
ATOM 1412 O O . PHE A 1 180 ? -29.777 -3.513 22.568 1.00 69.81 180 PHE A O 1
ATOM 1419 N N . ASN A 1 181 ? -31.549 -4.577 23.424 1.00 74.31 181 ASN A N 1
ATOM 1420 C CA . ASN A 1 181 ? -30.963 -5.911 23.310 1.00 74.31 181 ASN A CA 1
ATOM 1421 C C . ASN A 1 181 ? -30.779 -6.326 21.845 1.00 74.31 181 ASN A C 1
ATOM 1423 O O . ASN A 1 181 ? -29.756 -6.924 21.509 1.00 74.31 181 ASN A O 1
ATOM 1427 N N . GLY A 1 182 ? -31.695 -5.929 20.956 1.00 75.75 182 GLY A N 1
ATOM 1428 C CA . GLY A 1 182 ? -31.540 -6.091 19.509 1.00 75.75 182 GLY A CA 1
ATOM 1429 C C . GLY A 1 182 ? -30.261 -5.444 18.959 1.00 75.75 182 GLY A C 1
ATOM 1430 O O . GLY A 1 182 ? -29.603 -6.018 18.091 1.00 75.75 182 GLY A O 1
ATOM 1431 N N . VAL A 1 183 ? -29.853 -4.296 19.510 1.00 78.38 183 VAL A N 1
ATOM 1432 C CA . VAL A 1 183 ? -28.617 -3.590 19.123 1.00 78.38 183 VAL A CA 1
ATOM 1433 C C . VAL A 1 183 ? -27.369 -4.181 19.794 1.00 78.38 183 VAL A C 1
ATOM 1435 O O . VAL A 1 183 ? -26.306 -4.242 19.174 1.00 78.38 183 VAL A O 1
ATOM 1438 N N . LEU A 1 184 ? -27.468 -4.653 21.041 1.00 72.50 184 LEU A N 1
ATOM 1439 C CA . LEU A 1 184 ? -26.325 -5.205 21.782 1.00 72.50 184 LEU A CA 1
ATOM 1440 C C . LEU A 1 184 ? -25.953 -6.638 21.387 1.00 72.50 184 LEU A C 1
ATOM 1442 O O . LEU A 1 184 ? -24.773 -6.990 21.423 1.00 72.50 184 LEU A O 1
ATOM 1446 N N . GLN A 1 185 ? -26.920 -7.465 20.990 1.00 78.06 185 GLN A N 1
ATOM 1447 C CA . GLN A 1 185 ? -26.692 -8.844 20.538 1.00 78.06 185 GLN A CA 1
ATOM 1448 C C . GLN A 1 185 ? -25.587 -8.990 19.471 1.00 78.06 185 GLN A C 1
ATOM 1450 O O . GLN A 1 185 ? -24.663 -9.793 19.670 1.00 78.06 185 GLN A O 1
ATOM 1455 N N . PRO A 1 186 ? -25.592 -8.220 18.364 1.00 78.25 186 PRO A N 1
ATOM 1456 C CA . PRO A 1 186 ? -24.523 -8.301 17.371 1.00 78.25 186 PRO A CA 1
ATOM 1457 C C . PRO A 1 186 ? -23.167 -7.841 17.926 1.00 78.25 186 PRO A C 1
ATOM 1459 O O . PRO A 1 186 ? -22.142 -8.428 17.581 1.00 78.25 186 PRO A O 1
ATOM 1462 N N . ILE A 1 187 ? -23.143 -6.855 18.829 1.00 73.25 187 ILE A N 1
ATOM 1463 C CA . ILE A 1 187 ? -21.911 -6.361 19.466 1.00 73.25 187 ILE A CA 1
ATOM 1464 C C . ILE A 1 187 ? -21.323 -7.435 20.385 1.00 73.25 187 ILE A C 1
ATOM 1466 O O . ILE A 1 187 ? -20.136 -7.743 20.290 1.00 73.25 187 ILE A O 1
ATOM 1470 N N . ARG A 1 188 ? -22.152 -8.071 21.221 1.00 74.88 188 ARG A N 1
ATOM 1471 C CA . ARG A 1 188 ? -21.749 -9.187 22.087 1.00 74.88 188 ARG A CA 1
ATOM 1472 C C . ARG A 1 188 ? -21.214 -10.353 21.265 1.00 74.88 188 ARG A C 1
ATOM 1474 O O . ARG A 1 188 ? -20.189 -10.933 21.602 1.00 74.88 188 ARG A O 1
ATOM 1481 N N . THR A 1 189 ? -21.858 -10.661 20.145 1.00 78.75 189 THR A N 1
ATOM 1482 C CA . THR A 1 189 ? -21.411 -11.730 19.245 1.00 78.75 189 THR A CA 1
ATOM 1483 C C . THR A 1 189 ? -20.086 -11.386 18.563 1.00 78.75 189 THR A C 1
ATOM 1485 O O . THR A 1 189 ? -19.212 -12.241 18.440 1.00 78.75 189 THR A O 1
ATOM 1488 N N . GLU A 1 190 ? -19.869 -10.135 18.157 1.00 80.19 190 GLU A N 1
ATOM 1489 C CA . GLU A 1 190 ? -18.606 -9.723 17.538 1.00 80.19 190 GLU A CA 1
ATOM 1490 C C . GLU A 1 190 ? -17.458 -9.637 18.561 1.00 80.19 190 GLU A C 1
ATOM 1492 O O . GLU A 1 190 ? -16.340 -10.058 18.250 1.00 80.19 190 GLU A O 1
ATOM 1497 N N . VAL A 1 191 ? -17.726 -9.183 19.789 1.00 77.88 191 VAL A N 1
ATOM 1498 C CA . VAL A 1 191 ? -16.717 -9.009 20.849 1.00 77.88 191 VAL A CA 1
ATOM 1499 C C . VAL A 1 191 ? -16.446 -10.308 21.611 1.00 77.88 191 VAL A C 1
ATOM 1501 O O . VAL A 1 191 ? -15.294 -10.725 21.708 1.00 77.88 191 VAL A O 1
ATOM 1504 N N . SER A 1 192 ? -17.486 -10.973 22.122 1.00 68.00 192 SER A N 1
ATOM 1505 C CA . SER A 1 192 ? -17.389 -12.238 22.870 1.00 68.00 192 SER A CA 1
ATOM 1506 C C . SER A 1 192 ? -17.315 -13.472 21.974 1.00 68.00 192 SER A C 1
ATOM 1508 O O . SER A 1 192 ? -16.919 -14.526 22.446 1.00 68.00 192 SER A O 1
ATOM 1510 N N . GLY A 1 193 ? -17.653 -13.351 20.686 1.00 60.66 193 GLY A N 1
ATOM 1511 C CA . GLY A 1 193 ? -17.291 -14.328 19.663 1.00 60.66 193 GLY A CA 1
ATOM 1512 C C . GLY A 1 193 ? -17.704 -15.767 19.938 1.00 60.66 193 GLY A C 1
ATOM 1513 O O . GLY A 1 193 ? -16.815 -16.593 19.891 1.00 60.66 193 GLY A O 1
ATOM 1514 N N . THR A 1 194 ? -18.988 -16.083 20.161 1.00 46.69 194 THR A N 1
ATOM 1515 C CA . THR A 1 194 ? -19.498 -17.481 20.208 1.00 46.69 194 THR A CA 1
ATOM 1516 C C . THR A 1 194 ? -18.517 -18.478 20.838 1.00 46.69 194 THR A C 1
ATOM 1518 O O . THR A 1 194 ? -18.135 -19.468 20.216 1.00 46.69 194 THR A O 1
ATOM 1521 N N . ASP A 1 195 ? -18.116 -18.239 22.083 1.00 45.41 195 ASP A N 1
ATOM 1522 C CA . ASP A 1 195 ? -17.550 -19.300 22.908 1.00 45.41 195 ASP A CA 1
ATOM 1523 C C . ASP A 1 195 ? -18.714 -20.208 23.342 1.00 45.41 195 ASP A C 1
ATOM 1525 O O . ASP A 1 195 ? -19.212 -20.147 24.461 1.00 45.41 195 ASP A O 1
ATOM 1529 N N . ASN A 1 196 ? -19.164 -21.060 22.415 1.00 43.91 196 ASN A N 1
ATOM 1530 C CA . ASN A 1 196 ? -19.842 -22.315 22.752 1.00 43.91 196 ASN A CA 1
ATOM 1531 C C . ASN A 1 196 ? -18.843 -23.360 23.276 1.00 43.91 196 ASN A C 1
ATOM 1533 O O . ASN A 1 196 ? -19.225 -24.503 23.520 1.00 43.91 196 ASN A O 1
ATOM 1537 N N . ASP A 1 197 ? -17.577 -22.989 23.484 1.00 40.97 197 ASP A N 1
ATOM 1538 C CA . ASP A 1 197 ? -16.633 -23.832 24.198 1.00 40.97 197 ASP A CA 1
ATOM 1539 C C . ASP A 1 197 ? -16.763 -23.591 25.705 1.00 40.97 197 ASP A C 1
ATOM 1541 O O . ASP A 1 197 ? -16.059 -22.805 26.337 1.00 40.97 197 ASP A O 1
ATOM 1545 N N . SER A 1 198 ? -17.823 -24.219 26.210 1.00 41.44 198 SER A N 1
ATOM 1546 C CA . SER A 1 198 ? -17.936 -24.878 27.503 1.00 41.44 198 SER A CA 1
ATOM 1547 C C . SER A 1 198 ? -17.020 -24.373 28.625 1.00 41.44 198 SER A C 1
ATOM 1549 O O . SER A 1 198 ? -15.816 -24.555 28.573 1.00 41.44 198 SER A O 1
ATOM 1551 N N . ASN A 1 199 ? -17.620 -23.816 29.688 1.00 41.88 199 ASN A N 1
ATOM 1552 C CA . ASN A 1 199 ? -17.411 -24.142 31.117 1.00 41.88 199 ASN A CA 1
ATOM 1553 C C . ASN A 1 199 ? -15.994 -24.456 31.689 1.00 41.88 199 ASN A C 1
ATOM 1555 O O . ASN A 1 199 ? -15.887 -24.814 32.859 1.00 41.88 199 ASN A O 1
ATOM 1559 N N . LEU A 1 200 ? -14.887 -24.269 30.967 1.00 43.56 200 LEU A N 1
ATOM 1560 C CA . LEU A 1 200 ? -13.561 -24.807 31.293 1.00 43.56 200 LEU A CA 1
ATOM 1561 C C . LEU A 1 200 ? -12.515 -23.713 31.546 1.00 43.56 200 LEU A C 1
ATOM 1563 O O . LEU A 1 200 ? -11.314 -23.973 31.556 1.00 43.56 200 LEU A O 1
ATOM 1567 N N . LYS A 1 201 ? -12.943 -22.470 31.787 1.00 40.91 201 LYS A N 1
ATOM 1568 C CA . LYS A 1 201 ? -12.071 -21.415 32.342 1.00 40.91 201 LYS A CA 1
ATOM 1569 C C . LYS A 1 201 ? -12.727 -20.573 33.435 1.00 40.91 201 LYS A C 1
ATOM 1571 O O . LYS A 1 201 ? -12.151 -19.571 33.847 1.00 40.91 201 LYS A O 1
ATOM 1576 N N . LEU A 1 202 ? -13.858 -21.015 33.993 1.00 45.66 202 LEU A N 1
ATOM 1577 C CA . LEU A 1 202 ? -14.487 -20.345 35.140 1.00 45.66 202 LEU A CA 1
ATOM 1578 C C . LEU A 1 202 ? -13.653 -20.458 36.439 1.00 45.66 202 LEU A C 1
ATOM 1580 O O . LEU A 1 202 ? -13.955 -19.795 37.423 1.00 45.66 202 LEU A O 1
ATOM 1584 N N . GLN A 1 203 ? -12.565 -21.239 36.455 1.00 42.88 203 GLN A N 1
ATOM 1585 C CA . GLN A 1 203 ? -11.759 -21.463 37.664 1.00 42.88 203 GLN A CA 1
ATOM 1586 C C . GLN A 1 203 ? -10.289 -21.024 37.610 1.00 42.88 203 GLN A C 1
ATOM 1588 O O . GLN A 1 203 ? -9.565 -21.251 38.578 1.00 42.88 203 GLN A O 1
ATOM 1593 N N . ARG A 1 204 ? -9.802 -20.339 36.564 1.00 41.91 204 ARG A N 1
ATOM 1594 C CA . ARG A 1 204 ? -8.439 -19.768 36.616 1.00 41.91 204 ARG A CA 1
ATOM 1595 C C . ARG A 1 204 ? -8.396 -18.286 36.272 1.00 41.91 204 ARG A C 1
ATOM 1597 O O . ARG A 1 204 ? -8.418 -17.907 35.109 1.00 41.91 204 ARG A O 1
ATOM 1604 N N . ARG A 1 205 ? -8.136 -17.518 37.338 1.00 41.97 205 ARG A N 1
ATOM 1605 C CA . ARG A 1 205 ? -7.643 -16.130 37.405 1.00 41.97 205 ARG A CA 1
ATOM 1606 C C . ARG A 1 205 ? -8.708 -15.039 37.496 1.00 41.97 205 ARG A C 1
ATOM 1608 O O . ARG A 1 205 ? -8.815 -14.147 36.663 1.00 41.97 205 ARG A O 1
ATOM 1615 N N . LYS A 1 206 ? -9.372 -15.053 38.653 1.00 47.69 206 LYS A N 1
ATOM 1616 C CA . LYS A 1 206 ? -9.486 -13.875 39.528 1.00 47.69 206 LYS A CA 1
ATOM 1617 C C . LYS A 1 206 ? -8.111 -13.169 39.539 1.00 47.69 206 LYS A C 1
ATOM 1619 O O . LYS A 1 206 ? -7.158 -13.819 39.956 1.00 47.69 206 LYS A O 1
ATOM 1624 N N . VAL A 1 207 ? -8.008 -11.969 38.951 1.00 48.72 207 VAL A N 1
ATOM 1625 C CA . VAL A 1 207 ? -6.982 -10.893 39.108 1.00 48.72 207 VAL A CA 1
ATOM 1626 C C . VAL A 1 207 ? -6.888 -10.011 37.839 1.00 48.72 207 VAL A C 1
ATOM 1628 O O . VAL A 1 207 ? -6.614 -8.829 37.973 1.00 48.72 207 VAL A O 1
ATOM 1631 N N . GLU A 1 208 ? -7.211 -10.504 36.635 1.00 51.56 208 GLU A N 1
ATOM 1632 C CA . GLU A 1 208 ? -7.359 -9.636 35.441 1.00 51.56 208 GLU A CA 1
ATOM 1633 C C . GLU A 1 208 ? -8.801 -9.123 35.331 1.00 51.56 208 GLU A C 1
ATOM 1635 O O . GLU A 1 208 ? -9.744 -9.923 35.302 1.00 51.56 208 GLU A O 1
ATOM 1640 N N . GLY A 1 209 ? -8.974 -7.801 35.258 1.00 72.88 209 GLY A N 1
ATOM 1641 C CA . GLY A 1 209 ? -10.281 -7.173 35.073 1.00 72.88 209 GLY A CA 1
ATOM 1642 C C . GLY A 1 209 ? -10.949 -7.632 33.773 1.00 72.88 209 GLY A C 1
ATOM 1643 O O . GLY A 1 209 ? -10.288 -7.802 32.747 1.00 72.88 209 GLY A O 1
ATOM 1644 N N . VAL A 1 210 ? -12.274 -7.817 33.798 1.00 75.19 210 VAL A N 1
ATOM 1645 C CA . VAL A 1 210 ? -13.083 -8.181 32.613 1.00 75.19 210 VAL A CA 1
ATOM 1646 C C . VAL A 1 210 ? -12.786 -7.237 31.439 1.00 75.19 210 VAL A C 1
ATOM 1648 O O . VAL A 1 210 ? -12.617 -7.694 30.310 1.00 75.19 210 VAL A O 1
ATOM 1651 N N . ALA A 1 211 ? -12.615 -5.946 31.730 1.00 77.69 211 ALA A N 1
ATOM 1652 C CA . ALA A 1 211 ? -12.239 -4.914 30.771 1.00 77.69 211 ALA A CA 1
ATOM 1653 C C . ALA A 1 211 ? -10.905 -5.194 30.053 1.00 77.69 211 ALA A C 1
ATOM 1655 O O . ALA A 1 211 ? -10.837 -5.144 28.825 1.00 77.69 211 ALA A O 1
ATOM 1656 N N . GLU A 1 212 ? -9.851 -5.543 30.793 1.00 82.44 212 GLU A N 1
ATOM 1657 C CA . GLU A 1 212 ? -8.519 -5.795 30.230 1.00 82.44 212 GLU A CA 1
ATOM 1658 C C . GLU A 1 212 ? -8.516 -7.038 29.330 1.00 82.44 212 GLU A C 1
ATOM 1660 O O . GLU A 1 212 ? -7.965 -7.026 28.224 1.00 82.44 212 GLU A O 1
ATOM 1665 N N . ARG A 1 213 ? -9.221 -8.096 29.754 1.00 83.25 213 ARG A N 1
ATOM 1666 C CA . ARG A 1 213 ? -9.384 -9.323 28.962 1.00 83.25 213 ARG A CA 1
ATOM 1667 C C . ARG A 1 213 ? -10.101 -9.050 27.640 1.00 83.25 213 ARG A C 1
ATOM 1669 O O . ARG A 1 213 ? -9.666 -9.543 26.599 1.00 83.25 213 ARG A O 1
ATOM 1676 N N . VAL A 1 214 ? -11.177 -8.262 27.674 1.00 82.56 214 VAL A N 1
ATOM 1677 C CA . VAL A 1 214 ? -11.939 -7.879 26.476 1.00 82.56 214 VAL A CA 1
ATOM 1678 C C . VAL A 1 214 ? -11.084 -7.036 25.535 1.00 82.56 214 VAL A C 1
ATOM 1680 O O . VAL A 1 214 ? -11.010 -7.351 24.346 1.00 82.56 214 VAL A O 1
ATOM 1683 N N . GLN A 1 215 ? -10.387 -6.020 26.058 1.00 85.25 215 GLN A N 1
ATOM 1684 C CA . GLN A 1 215 ? -9.486 -5.175 25.271 1.00 85.25 215 GLN A CA 1
ATOM 1685 C C . GLN A 1 215 ? -8.459 -6.029 24.523 1.00 85.25 215 GLN A C 1
ATOM 1687 O O . GLN A 1 215 ? -8.288 -5.882 23.310 1.00 85.25 215 GLN A O 1
ATOM 1692 N N . LYS A 1 216 ? -7.793 -6.943 25.235 1.00 86.06 216 LYS A N 1
ATOM 1693 C CA . LYS A 1 216 ? -6.734 -7.787 24.681 1.00 86.06 216 LYS A CA 1
ATOM 1694 C C . LYS A 1 216 ? -7.260 -8.761 23.628 1.00 86.06 216 LYS A C 1
ATOM 1696 O O . LYS A 1 216 ? -6.770 -8.751 22.499 1.00 86.06 216 LYS A O 1
ATOM 1701 N N . ASN A 1 217 ? -8.281 -9.551 23.965 1.00 84.12 217 ASN A N 1
ATOM 1702 C CA . ASN A 1 217 ? -8.835 -10.559 23.056 1.00 84.12 217 ASN A CA 1
ATOM 1703 C C . ASN A 1 217 ? -9.374 -9.920 21.770 1.00 84.12 217 ASN A C 1
ATOM 1705 O O . ASN A 1 217 ? -9.133 -10.419 20.668 1.00 84.12 217 ASN A O 1
ATOM 1709 N N . TYR A 1 218 ? -10.072 -8.788 21.890 1.00 83.56 218 TYR A N 1
ATOM 1710 C CA . TYR A 1 218 ? -10.633 -8.105 20.730 1.00 83.56 218 TYR A CA 1
ATOM 1711 C C . TYR A 1 218 ? -9.550 -7.448 19.861 1.00 83.56 218 TYR A C 1
ATOM 1713 O O . TYR A 1 218 ? -9.589 -7.563 18.634 1.00 83.56 218 TYR A O 1
ATOM 1721 N N . SER A 1 219 ? -8.518 -6.861 20.480 1.00 86.50 219 SER A N 1
ATOM 1722 C CA . SER A 1 219 ? -7.344 -6.336 19.766 1.00 86.50 219 SER A CA 1
ATOM 1723 C C . SER A 1 219 ? -6.637 -7.429 18.954 1.00 86.50 219 SER A C 1
ATOM 1725 O O . SER A 1 219 ? -6.331 -7.239 17.774 1.00 86.50 219 SER A O 1
ATOM 1727 N N . GLU A 1 220 ? -6.425 -8.610 19.544 1.00 87.69 220 GLU A N 1
ATOM 1728 C CA . GLU A 1 220 ? -5.830 -9.759 18.850 1.00 87.69 220 GLU A CA 1
ATOM 1729 C C . GLU A 1 220 ? -6.710 -10.258 17.694 1.00 87.69 220 GLU A C 1
ATOM 1731 O O . GLU A 1 220 ? -6.201 -10.586 16.613 1.00 87.69 220 GLU A O 1
ATOM 1736 N N . LYS A 1 221 ? -8.035 -10.256 17.875 1.00 85.38 221 LYS A N 1
ATOM 1737 C CA . LYS A 1 221 ? -9.004 -10.628 16.836 1.00 85.38 221 LYS A CA 1
ATOM 1738 C C . LYS A 1 221 ? -8.948 -9.672 15.641 1.00 85.38 221 LYS A C 1
ATOM 1740 O O . LYS A 1 221 ? -8.848 -10.139 14.502 1.00 85.38 221 LYS A O 1
ATOM 1745 N N . ILE A 1 222 ? -8.936 -8.355 15.873 1.00 85.38 222 ILE A N 1
ATOM 1746 C CA . ILE A 1 222 ? -8.797 -7.336 14.815 1.00 85.38 222 ILE A CA 1
ATOM 1747 C C . ILE A 1 222 ? -7.462 -7.494 14.084 1.00 85.38 222 ILE A C 1
ATOM 1749 O O . ILE A 1 222 ? -7.442 -7.592 12.852 1.00 85.38 222 ILE A O 1
ATOM 1753 N N . LYS A 1 223 ? -6.356 -7.612 14.828 1.00 87.56 223 LYS A N 1
ATOM 1754 C CA . LYS A 1 223 ? -5.018 -7.823 14.257 1.00 87.56 223 LYS A CA 1
ATOM 1755 C C . LYS A 1 223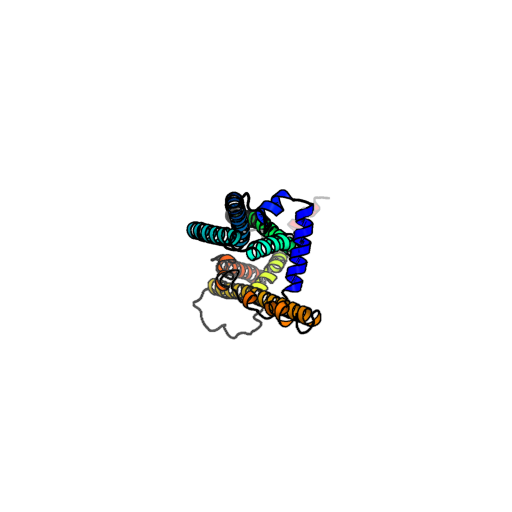 ? -4.981 -9.062 13.362 1.00 87.56 223 LYS A C 1
ATOM 1757 O O . LYS A 1 223 ? -4.472 -9.015 12.240 1.00 87.56 223 LYS A O 1
ATOM 1762 N N . THR A 1 224 ? -5.573 -10.165 13.816 1.00 88.69 224 THR A N 1
ATOM 1763 C CA . THR A 1 224 ? -5.646 -11.421 13.057 1.00 88.69 224 THR A CA 1
ATOM 1764 C C . THR A 1 224 ? -6.493 -11.276 11.791 1.00 88.69 224 THR A C 1
ATOM 1766 O O . THR A 1 224 ? -6.088 -11.742 10.721 1.00 88.69 224 THR A O 1
ATOM 1769 N N . ARG A 1 225 ? -7.642 -10.587 11.861 1.00 87.12 225 ARG A N 1
ATOM 1770 C CA . ARG A 1 225 ? -8.490 -10.308 10.689 1.00 87.12 225 ARG A CA 1
ATOM 1771 C C . ARG A 1 225 ? -7.758 -9.451 9.654 1.00 87.12 225 ARG A C 1
ATOM 1773 O O . ARG A 1 225 ? -7.796 -9.801 8.474 1.00 87.12 225 ARG A O 1
ATOM 1780 N N . CYS A 1 226 ? -7.052 -8.407 10.084 1.00 87.31 226 CYS A N 1
ATOM 1781 C CA . CYS A 1 226 ? -6.234 -7.568 9.207 1.00 87.31 226 CYS A CA 1
ATOM 1782 C C . CYS A 1 226 ? -5.133 -8.385 8.513 1.00 87.31 226 CYS A C 1
ATOM 1784 O O . CYS A 1 226 ? -5.069 -8.428 7.281 1.00 87.31 226 CYS A O 1
ATOM 1786 N N . LYS A 1 227 ? -4.347 -9.157 9.279 1.00 88.69 227 LYS A N 1
ATOM 1787 C CA . LYS A 1 227 ? -3.309 -10.045 8.724 1.00 88.69 227 LYS A CA 1
ATOM 1788 C C . LYS A 1 227 ? -3.874 -11.056 7.726 1.00 88.69 227 LYS A C 1
ATOM 1790 O O . LYS A 1 227 ? -3.240 -11.352 6.715 1.00 88.69 227 LYS A O 1
ATOM 1795 N N . ARG A 1 228 ? -5.077 -11.583 7.976 1.00 89.12 228 ARG A N 1
ATOM 1796 C CA . ARG A 1 228 ? -5.758 -12.500 7.052 1.00 89.12 228 ARG A CA 1
ATOM 1797 C C . ARG A 1 228 ? -6.116 -11.826 5.725 1.00 89.12 228 ARG A C 1
ATOM 1799 O O . ARG A 1 228 ? -5.983 -12.475 4.690 1.00 89.12 228 ARG A O 1
ATOM 1806 N N . GLN A 1 229 ? -6.539 -10.561 5.737 1.00 85.62 229 GLN A N 1
ATOM 1807 C CA . GLN A 1 229 ? -6.815 -9.815 4.505 1.00 85.62 229 GLN A CA 1
ATOM 1808 C C . GLN A 1 229 ? -5.536 -9.537 3.713 1.00 85.62 229 GLN A C 1
ATOM 1810 O O . GLN A 1 229 ? -5.521 -9.781 2.509 1.00 85.62 229 GLN A O 1
ATOM 1815 N N . LEU A 1 230 ? -4.445 -9.150 4.384 1.00 85.31 230 LEU A N 1
ATOM 1816 C CA . LEU A 1 230 ? -3.138 -8.985 3.737 1.00 85.31 230 LEU A CA 1
ATOM 1817 C C . LEU A 1 230 ? -2.673 -10.286 3.068 1.00 85.31 230 LEU A C 1
ATOM 1819 O O . LEU A 1 230 ? -2.409 -10.296 1.869 1.00 85.31 230 LEU A O 1
ATOM 1823 N N . LYS A 1 231 ? -2.712 -11.417 3.789 1.00 87.31 231 LYS A N 1
ATOM 1824 C CA . LYS A 1 231 ? -2.391 -12.744 3.224 1.00 87.31 231 LYS A CA 1
ATOM 1825 C C . LYS A 1 231 ? -3.313 -13.160 2.074 1.00 87.31 231 LYS A C 1
ATOM 1827 O O . LYS A 1 231 ? -2.942 -13.971 1.227 1.00 87.31 231 LYS A O 1
ATOM 1832 N N . ARG A 1 232 ? -4.563 -12.688 2.060 1.00 87.69 232 ARG A N 1
ATOM 1833 C CA . ARG A 1 232 ? -5.493 -12.936 0.949 1.00 87.69 232 ARG A CA 1
ATOM 1834 C C . ARG A 1 232 ? -5.136 -12.083 -0.270 1.00 87.69 232 ARG A C 1
ATOM 1836 O O . ARG A 1 232 ? -5.246 -12.582 -1.386 1.00 87.69 232 ARG A O 1
ATOM 1843 N N . GLY A 1 233 ? -4.707 -10.841 -0.058 1.00 84.75 233 GLY A N 1
ATOM 1844 C CA . GLY A 1 233 ? -4.165 -9.973 -1.104 1.00 84.75 233 GLY A CA 1
ATOM 1845 C C . GLY A 1 233 ? -2.899 -10.556 -1.729 1.00 84.75 233 GLY A C 1
ATOM 1846 O O . GLY A 1 233 ? -2.819 -10.661 -2.946 1.00 84.75 233 GLY A O 1
ATOM 1847 N N . GLU A 1 234 ? -1.975 -11.037 -0.899 1.00 85.31 234 GLU A N 1
ATOM 1848 C CA . GLU A 1 234 ? -0.745 -11.720 -1.320 1.00 85.31 234 GLU A CA 1
ATOM 1849 C C . GLU A 1 234 ? -1.036 -12.951 -2.192 1.00 85.31 234 GLU A C 1
ATOM 1851 O O . GLU A 1 234 ? -0.457 -13.106 -3.265 1.00 85.31 234 GLU A O 1
ATOM 1856 N N . ARG A 1 235 ? -2.000 -13.790 -1.782 1.00 88.12 235 ARG A N 1
ATOM 1857 C CA . ARG A 1 235 ? -2.461 -14.927 -2.596 1.00 88.12 235 ARG A CA 1
ATOM 1858 C C . ARG A 1 235 ? -3.009 -14.485 -3.946 1.00 88.12 235 ARG A C 1
ATOM 1860 O O . ARG A 1 235 ? -2.527 -14.955 -4.962 1.00 88.12 235 ARG A O 1
ATOM 1867 N N . ARG A 1 236 ? -3.934 -13.521 -3.967 1.00 87.38 236 ARG A N 1
ATOM 1868 C CA . ARG A 1 236 ? -4.478 -13.000 -5.232 1.00 87.38 236 ARG A CA 1
ATOM 1869 C C . ARG A 1 236 ? -3.414 -12.384 -6.133 1.00 87.38 236 ARG A C 1
ATOM 1871 O O . ARG A 1 236 ? -3.543 -12.469 -7.348 1.00 87.38 236 ARG A O 1
ATOM 1878 N N . CYS A 1 237 ? -2.400 -11.748 -5.551 1.00 83.81 237 CYS A N 1
ATOM 1879 C CA . CYS A 1 237 ? -1.254 -11.253 -6.299 1.00 83.81 237 CYS A CA 1
ATOM 1880 C C . CYS A 1 237 ? -0.537 -12.417 -6.990 1.00 83.81 237 CYS A C 1
ATOM 1882 O O . CYS A 1 237 ? -0.397 -12.387 -8.209 1.00 83.81 237 CYS A O 1
ATOM 1884 N N . ARG A 1 238 ? -0.175 -13.476 -6.253 1.00 87.94 238 ARG A N 1
ATOM 1885 C CA . ARG A 1 238 ? 0.460 -14.664 -6.844 1.00 87.94 238 ARG A CA 1
ATOM 1886 C C . ARG A 1 238 ? -0.401 -15.310 -7.921 1.00 87.94 238 ARG A C 1
ATOM 1888 O O . ARG A 1 238 ? 0.099 -15.528 -9.017 1.00 87.94 238 ARG A O 1
ATOM 1895 N N . ASP A 1 239 ? -1.687 -15.507 -7.646 1.00 88.75 239 ASP A N 1
ATOM 1896 C CA . ASP A 1 239 ? -2.626 -16.081 -8.610 1.00 88.75 239 ASP A CA 1
ATOM 1897 C C . ASP A 1 239 ? -2.669 -15.234 -9.898 1.00 88.75 239 ASP A C 1
ATOM 1899 O O . ASP A 1 239 ? -2.727 -15.763 -11.003 1.00 88.75 239 ASP A O 1
ATOM 1903 N N . ALA A 1 240 ? -2.615 -13.901 -9.794 1.00 86.62 240 ALA A N 1
ATOM 1904 C CA . ALA A 1 240 ? -2.596 -13.019 -10.961 1.00 86.62 240 ALA A CA 1
ATOM 1905 C C . ALA A 1 240 ? -1.298 -13.142 -11.779 1.00 86.62 240 ALA A C 1
ATOM 1907 O O . ALA A 1 240 ? -1.358 -13.151 -13.010 1.00 86.62 240 ALA A O 1
ATOM 1908 N N . PHE A 1 241 ? -0.142 -13.251 -11.119 1.00 87.69 241 PHE A N 1
ATOM 1909 C CA . PHE A 1 241 ? 1.148 -13.462 -11.786 1.00 87.69 241 PHE A CA 1
ATOM 1910 C C . PHE A 1 241 ? 1.228 -14.840 -12.452 1.00 87.69 241 PHE A C 1
ATOM 1912 O O . PHE A 1 241 ? 1.650 -14.936 -13.604 1.00 87.69 241 PHE A O 1
ATOM 1919 N N . GLU A 1 242 ? 0.752 -15.884 -11.777 1.00 89.31 242 GLU A N 1
ATOM 1920 C CA . GLU A 1 242 ? 0.690 -17.243 -12.315 1.00 89.31 242 GLU A CA 1
ATOM 1921 C C . GLU A 1 242 ? -0.224 -17.316 -13.543 1.00 89.31 242 GLU A C 1
ATOM 1923 O O . GLU A 1 242 ? 0.190 -17.795 -14.599 1.00 89.31 242 GLU A O 1
ATOM 1928 N N . ASN A 1 243 ? -1.428 -16.747 -13.454 1.00 87.75 243 ASN A N 1
ATOM 1929 C CA . ASN A 1 243 ? -2.342 -16.678 -14.592 1.00 87.75 243 ASN A CA 1
ATOM 1930 C C . ASN A 1 243 ? -1.724 -15.902 -15.765 1.00 87.75 243 ASN A C 1
ATOM 1932 O O . ASN A 1 243 ? -1.806 -16.351 -16.905 1.00 87.75 243 ASN A O 1
ATOM 1936 N N . ALA A 1 244 ? -1.047 -14.777 -15.505 1.00 86.56 244 ALA A N 1
ATOM 1937 C CA . ALA A 1 244 ? -0.355 -14.015 -16.545 1.00 86.56 244 ALA A CA 1
ATOM 1938 C C . ALA A 1 244 ? 0.801 -14.803 -17.192 1.00 86.56 244 ALA A C 1
ATOM 1940 O O . ALA A 1 244 ? 1.022 -14.691 -18.402 1.00 86.56 244 ALA A O 1
ATOM 1941 N N . TYR A 1 245 ? 1.524 -15.614 -16.414 1.00 87.62 245 TYR A N 1
ATOM 1942 C CA . TYR A 1 245 ? 2.568 -16.500 -16.924 1.00 87.62 245 TYR A CA 1
ATOM 1943 C C . TYR A 1 245 ? 1.996 -17.571 -17.857 1.00 87.62 245 TYR A C 1
ATOM 1945 O O . TYR A 1 245 ? 2.527 -17.764 -18.955 1.00 87.62 245 TYR A O 1
ATOM 1953 N N . LEU A 1 246 ? 0.912 -18.236 -17.447 1.00 90.06 246 LEU A N 1
ATOM 1954 C CA . LEU A 1 246 ? 0.231 -19.255 -18.251 1.00 90.06 246 LEU A CA 1
ATOM 1955 C C . LEU A 1 246 ? -0.271 -18.666 -19.575 1.00 90.06 246 LEU A C 1
ATOM 1957 O O . LEU A 1 246 ? 0.090 -19.171 -20.640 1.00 90.06 246 LEU A O 1
ATOM 1961 N N . ASP A 1 247 ? -0.976 -17.534 -19.512 1.00 89.06 247 ASP A N 1
ATOM 1962 C CA . ASP A 1 247 ? -1.475 -16.800 -20.682 1.00 89.06 247 ASP A CA 1
ATOM 1963 C C . ASP A 1 247 ? -0.346 -16.416 -21.652 1.00 89.06 247 ASP A C 1
ATOM 1965 O O . ASP A 1 247 ? -0.483 -16.501 -22.876 1.00 89.06 247 ASP A O 1
ATOM 1969 N N . CYS A 1 248 ? 0.793 -15.979 -21.111 1.00 85.88 248 CYS A N 1
ATOM 1970 C CA . CYS A 1 248 ? 1.969 -15.631 -21.900 1.00 85.88 248 CYS A CA 1
ATOM 1971 C C . CYS A 1 248 ? 2.582 -16.870 -22.573 1.00 85.88 248 CYS A C 1
ATOM 1973 O O . CYS A 1 248 ? 2.924 -16.842 -23.757 1.00 85.88 248 CYS A O 1
ATOM 1975 N N . ASN A 1 249 ? 2.714 -17.969 -21.834 1.00 87.88 249 ASN A N 1
ATOM 1976 C CA . ASN A 1 249 ? 3.335 -19.199 -22.315 1.00 87.88 249 ASN A CA 1
ATOM 1977 C C . ASN A 1 249 ? 2.490 -19.895 -23.399 1.00 87.88 249 ASN A C 1
ATOM 1979 O O . ASN A 1 249 ? 3.060 -20.546 -24.273 1.00 87.88 249 ASN A O 1
ATOM 1983 N N . GLU A 1 250 ? 1.164 -19.730 -23.364 1.00 91.56 250 GLU A N 1
ATOM 1984 C CA . GLU A 1 250 ? 0.236 -20.247 -24.377 1.00 91.56 250 GLU A CA 1
ATOM 1985 C C . GLU A 1 250 ? 0.259 -19.418 -25.673 1.00 91.56 250 GLU A C 1
ATOM 1987 O O . GLU A 1 250 ? 0.292 -19.970 -26.773 1.00 91.56 250 GLU A O 1
ATOM 1992 N N . LYS A 1 251 ? 0.298 -18.084 -25.568 1.00 88.94 251 LYS A N 1
ATOM 1993 C CA . LYS A 1 251 ? 0.185 -17.181 -26.730 1.00 88.94 251 LYS A CA 1
ATOM 1994 C C . LYS A 1 251 ? 1.462 -17.059 -27.567 1.00 88.94 251 LYS A C 1
ATOM 1996 O O . LYS A 1 251 ? 1.383 -16.635 -28.721 1.00 88.94 251 LYS A O 1
ATOM 2001 N N . PHE A 1 252 ? 2.639 -17.388 -27.023 1.00 87.81 252 PHE A N 1
ATOM 2002 C CA . PHE A 1 252 ? 3.926 -17.156 -27.694 1.00 87.81 252 PHE A CA 1
ATOM 2003 C C . PHE A 1 252 ? 4.699 -18.443 -28.055 1.00 87.81 252 PHE A C 1
ATOM 2005 O O . PHE A 1 252 ? 4.796 -19.374 -27.256 1.00 87.81 252 PHE A O 1
ATOM 2012 N N . PRO A 1 253 ? 5.361 -18.490 -29.230 1.00 85.94 253 PRO A N 1
ATOM 2013 C CA . PRO A 1 253 ? 6.195 -19.625 -29.631 1.00 85.94 253 PRO A CA 1
ATOM 2014 C C . PRO A 1 253 ? 7.450 -19.788 -28.748 1.00 85.94 253 PRO A C 1
ATOM 2016 O O . PRO A 1 253 ? 7.948 -18.825 -28.156 1.00 85.94 253 PRO A O 1
ATOM 2019 N N . ARG A 1 254 ? 8.013 -21.013 -28.711 1.00 81.62 254 ARG A N 1
ATOM 2020 C CA . ARG A 1 254 ? 9.106 -21.459 -27.806 1.00 81.62 254 ARG A CA 1
ATOM 2021 C C . ARG A 1 254 ? 10.297 -20.505 -27.661 1.00 81.62 254 ARG A C 1
ATOM 2023 O O . ARG A 1 254 ? 10.863 -20.424 -26.581 1.00 81.62 254 ARG A O 1
ATOM 2030 N N . VAL A 1 255 ? 10.673 -19.790 -28.717 1.00 78.56 255 VAL A N 1
ATOM 2031 C CA . VAL A 1 255 ? 11.845 -18.894 -28.713 1.00 78.56 255 VAL A CA 1
ATOM 2032 C C . VAL A 1 255 ? 11.549 -17.553 -28.026 1.00 78.56 255 VAL A C 1
ATOM 2034 O O . VAL A 1 255 ? 12.443 -16.922 -27.474 1.00 78.56 255 VAL A O 1
ATOM 2037 N N . VAL A 1 256 ? 10.292 -17.104 -28.059 1.00 80.75 256 VAL A N 1
ATOM 2038 C CA . VAL A 1 256 ? 9.876 -15.783 -27.562 1.00 80.75 256 VAL A CA 1
ATOM 2039 C C . VAL A 1 256 ? 9.381 -15.867 -26.115 1.00 80.75 256 VAL A C 1
ATOM 2041 O O . VAL A 1 256 ? 9.621 -14.951 -25.327 1.00 80.75 256 VAL A O 1
ATOM 2044 N N . LYS A 1 257 ? 8.753 -16.988 -25.743 1.00 80.25 257 LYS A N 1
ATOM 2045 C CA . LYS A 1 257 ? 8.169 -17.190 -24.411 1.00 80.25 257 LYS A CA 1
ATOM 2046 C C . LYS A 1 257 ? 9.193 -17.156 -23.273 1.00 80.25 257 LYS A C 1
ATOM 2048 O O . LYS A 1 257 ? 8.918 -16.570 -22.236 1.00 80.25 257 LYS A O 1
ATOM 2053 N N . THR A 1 258 ? 10.397 -17.702 -23.471 1.00 79.44 258 THR A N 1
ATOM 2054 C CA . THR A 1 258 ? 11.429 -17.734 -22.419 1.00 79.44 258 THR A CA 1
ATOM 2055 C C . THR A 1 258 ? 11.861 -16.332 -22.002 1.00 79.44 258 THR A C 1
ATOM 2057 O O . THR A 1 258 ? 12.141 -16.108 -20.835 1.00 79.44 258 THR A O 1
ATOM 2060 N N . LEU A 1 259 ? 11.881 -15.373 -22.931 1.00 81.69 259 LEU A N 1
ATOM 2061 C CA . LEU A 1 259 ? 12.267 -13.997 -22.623 1.00 81.69 259 LEU A CA 1
ATOM 2062 C C . LEU A 1 259 ? 11.083 -13.159 -22.122 1.00 81.69 259 LEU A C 1
ATOM 2064 O O . LEU A 1 259 ? 11.228 -12.420 -21.155 1.00 81.69 259 LEU A O 1
ATOM 2068 N N . LEU A 1 260 ? 9.922 -13.249 -22.784 1.00 81.69 260 LEU A N 1
ATOM 2069 C CA . LEU A 1 260 ? 8.766 -12.405 -22.456 1.00 81.69 260 LEU A CA 1
ATOM 2070 C C . LEU A 1 260 ? 7.993 -12.878 -21.224 1.00 81.69 260 LEU A C 1
ATOM 2072 O O . LEU A 1 260 ? 7.409 -12.043 -20.540 1.00 81.69 260 LEU A O 1
ATOM 2076 N N . CYS A 1 261 ? 7.981 -14.182 -20.938 1.00 84.88 261 CYS A N 1
ATOM 2077 C CA . CYS A 1 261 ? 7.185 -14.734 -19.843 1.00 84.88 261 CYS A CA 1
ATOM 2078 C C . CYS A 1 261 ? 7.972 -14.864 -18.532 1.00 84.88 261 CYS A C 1
ATOM 2080 O O . CYS A 1 261 ? 7.366 -14.966 -17.471 1.00 84.88 261 CYS A O 1
ATOM 2082 N N . TRP A 1 262 ? 9.307 -14.808 -18.575 1.00 84.19 262 TRP A N 1
ATOM 2083 C CA . TRP A 1 262 ? 10.163 -14.901 -17.386 1.00 84.19 262 TRP A CA 1
ATOM 2084 C C . TRP A 1 262 ? 9.841 -13.880 -16.273 1.00 84.19 262 TRP A C 1
ATOM 2086 O O . TRP A 1 262 ? 9.808 -14.282 -15.113 1.00 84.19 262 TRP A O 1
ATOM 2096 N N . PRO A 1 263 ? 9.496 -12.606 -16.561 1.00 79.62 263 PRO A N 1
ATOM 2097 C CA . PRO A 1 263 ? 9.108 -11.650 -15.519 1.00 79.62 263 PRO A CA 1
ATOM 2098 C C . PRO A 1 263 ? 7.856 -12.040 -14.722 1.00 79.62 263 PRO A C 1
ATOM 2100 O O . PRO A 1 263 ? 7.658 -11.526 -13.627 1.00 79.62 263 PRO A O 1
ATOM 2103 N N . PHE A 1 264 ? 7.006 -12.928 -15.246 1.00 82.00 264 PHE A N 1
ATOM 2104 C CA . PHE A 1 264 ? 5.805 -13.389 -14.544 1.00 82.00 264 PHE A CA 1
ATOM 2105 C C . PHE A 1 264 ? 6.067 -14.592 -13.626 1.00 82.00 264 PHE A C 1
ATOM 2107 O O . PHE A 1 264 ? 5.208 -14.931 -12.822 1.00 82.00 264 PHE A O 1
ATOM 2114 N N . GLN A 1 265 ? 7.250 -15.218 -13.704 1.00 77.38 265 GLN A N 1
ATOM 2115 C CA . GLN A 1 265 ? 7.652 -16.297 -12.788 1.00 77.38 265 GLN A CA 1
ATOM 2116 C C . GLN A 1 265 ? 8.081 -15.795 -11.408 1.00 77.38 265 GLN A C 1
ATOM 2118 O O . GLN A 1 265 ? 8.146 -16.586 -10.472 1.00 77.38 265 GLN A O 1
ATOM 2123 N N . VAL A 1 266 ? 8.416 -14.510 -11.277 1.00 77.12 266 VAL A N 1
ATOM 2124 C CA . VAL A 1 266 ? 8.912 -13.953 -10.018 1.00 77.12 266 VAL A CA 1
ATOM 2125 C C . VAL A 1 266 ? 7.758 -13.408 -9.180 1.00 77.12 266 VAL A C 1
ATOM 2127 O O . VAL A 1 266 ? 7.136 -12.405 -9.514 1.00 77.12 266 VAL A O 1
ATOM 2130 N N . ASP A 1 267 ? 7.506 -14.042 -8.040 1.00 72.88 267 ASP A N 1
ATOM 2131 C CA . ASP A 1 267 ? 6.501 -13.627 -7.056 1.00 72.88 267 ASP A CA 1
ATOM 2132 C C . ASP A 1 267 ? 7.065 -12.668 -5.993 1.00 72.88 267 ASP A C 1
ATOM 2134 O O . ASP A 1 267 ? 6.369 -12.301 -5.042 1.00 72.88 267 ASP A O 1
ATOM 2138 N N . PHE A 1 268 ? 8.316 -12.215 -6.160 1.00 76.25 268 PHE A N 1
ATOM 2139 C CA . PHE A 1 268 ? 8.982 -11.302 -5.226 1.00 76.25 268 PHE A CA 1
ATOM 2140 C C . PHE A 1 268 ? 8.143 -10.036 -4.984 1.00 76.25 268 PHE A C 1
ATOM 2142 O O . PHE A 1 268 ? 8.074 -9.555 -3.857 1.00 76.25 268 PHE A O 1
ATOM 2149 N N . ILE A 1 269 ? 7.444 -9.546 -6.017 1.00 75.31 269 ILE A N 1
ATOM 2150 C CA . ILE A 1 269 ? 6.573 -8.361 -5.952 1.00 75.31 269 ILE A CA 1
ATOM 2151 C C . ILE A 1 269 ? 5.378 -8.586 -5.008 1.00 75.31 269 ILE A C 1
ATOM 2153 O O . ILE A 1 269 ? 4.885 -7.644 -4.393 1.00 75.31 269 ILE A O 1
ATOM 2157 N N . CYS A 1 270 ? 4.920 -9.827 -4.854 1.00 78.31 270 CYS A N 1
ATOM 2158 C CA . CYS A 1 270 ? 3.832 -10.159 -3.938 1.00 78.31 270 CYS A CA 1
ATOM 2159 C C . CYS A 1 270 ? 4.318 -10.303 -2.488 1.00 78.31 270 CYS A C 1
ATOM 2161 O O . CYS A 1 270 ? 3.535 -10.092 -1.566 1.00 78.31 270 CYS A O 1
ATOM 2163 N N . HIS A 1 271 ? 5.599 -10.628 -2.286 1.00 72.62 271 HIS A N 1
ATOM 2164 C CA . HIS A 1 271 ? 6.220 -10.772 -0.966 1.00 72.62 271 HIS A CA 1
ATOM 2165 C C . HIS A 1 271 ? 6.867 -9.486 -0.436 1.00 72.62 271 HIS A C 1
ATOM 2167 O O . HIS A 1 271 ? 7.115 -9.380 0.769 1.00 72.62 271 HIS A O 1
ATOM 2173 N N . ILE A 1 272 ? 7.157 -8.501 -1.294 1.00 68.00 272 ILE A N 1
ATOM 2174 C CA . ILE A 1 272 ? 7.645 -7.207 -0.817 1.00 68.00 272 ILE A CA 1
ATOM 2175 C C . ILE A 1 272 ? 6.578 -6.541 0.044 1.00 68.00 272 ILE A C 1
ATOM 2177 O O . ILE A 1 272 ? 5.415 -6.400 -0.329 1.00 68.00 272 ILE A O 1
ATOM 2181 N N . ASN A 1 273 ? 7.017 -6.059 1.199 1.00 65.69 273 ASN A N 1
ATOM 2182 C CA . ASN A 1 273 ? 6.241 -5.211 2.091 1.00 65.69 273 ASN A CA 1
ATOM 2183 C C . ASN A 1 273 ? 6.092 -3.803 1.485 1.00 65.69 273 ASN A C 1
ATOM 2185 O O . ASN A 1 273 ? 6.487 -2.817 2.103 1.00 65.69 273 ASN A O 1
ATOM 2189 N N . LEU A 1 274 ? 5.562 -3.707 0.260 1.00 54.72 274 LEU A N 1
ATOM 2190 C CA . LEU A 1 274 ? 5.398 -2.458 -0.489 1.00 54.72 274 LEU A CA 1
ATOM 2191 C C . LEU A 1 274 ? 4.549 -1.446 0.292 1.00 54.72 274 LEU A C 1
ATOM 2193 O O . LEU A 1 274 ? 4.796 -0.251 0.231 1.00 54.72 274 LEU A O 1
ATOM 2197 N N . LEU A 1 275 ? 3.588 -1.942 1.076 1.00 55.81 275 LEU A N 1
ATOM 2198 C CA . LEU A 1 275 ? 2.720 -1.138 1.941 1.00 55.81 275 LEU A CA 1
ATOM 2199 C C . LEU A 1 275 ? 3.314 -0.888 3.344 1.00 55.81 275 LEU A C 1
ATOM 2201 O O . LEU A 1 275 ? 2.683 -0.237 4.171 1.00 55.81 275 LEU A O 1
ATOM 2205 N N . GLY A 1 276 ? 4.513 -1.403 3.635 1.00 65.12 276 GLY A N 1
ATOM 2206 C CA . GLY A 1 276 ? 5.149 -1.364 4.954 1.00 65.12 276 GLY A CA 1
ATOM 2207 C C . GLY A 1 276 ? 5.065 -2.688 5.724 1.00 65.12 276 GLY A C 1
ATOM 2208 O O . GLY A 1 276 ? 4.553 -3.696 5.238 1.00 65.12 276 GLY A O 1
ATOM 2209 N N . LYS A 1 277 ? 5.614 -2.715 6.948 1.00 75.94 277 LYS A N 1
ATOM 2210 C CA . LYS A 1 277 ? 5.629 -3.931 7.780 1.00 75.94 277 LYS A CA 1
ATOM 2211 C C . LYS A 1 277 ? 4.194 -4.320 8.180 1.00 75.94 277 LYS A C 1
ATOM 2213 O O . LYS A 1 277 ? 3.499 -3.478 8.752 1.00 75.94 277 LYS A O 1
ATOM 2218 N N . PRO A 1 278 ? 3.769 -5.583 7.996 1.00 75.69 278 PRO A N 1
ATOM 2219 C CA . PRO A 1 278 ? 2.393 -6.012 8.262 1.00 75.69 278 PRO A CA 1
ATOM 2220 C C . PRO A 1 278 ? 1.975 -5.822 9.723 1.00 75.69 278 PRO A C 1
ATOM 2222 O O . PRO A 1 278 ? 0.805 -5.583 9.997 1.00 75.69 278 PRO A O 1
ATOM 2225 N N . ASP A 1 279 ? 2.915 -5.879 10.669 1.00 79.75 279 ASP A N 1
ATOM 2226 C CA . ASP A 1 279 ? 2.631 -5.603 12.081 1.00 79.75 279 ASP A CA 1
ATOM 2227 C C . ASP A 1 279 ? 2.357 -4.129 12.383 1.00 79.75 279 ASP A C 1
ATOM 2229 O O . ASP A 1 279 ? 1.620 -3.855 13.322 1.00 79.75 279 ASP A O 1
ATOM 2233 N N . LYS A 1 280 ? 2.917 -3.203 11.596 1.00 80.56 280 LYS A N 1
ATOM 2234 C CA . LYS A 1 280 ? 2.657 -1.765 11.735 1.00 80.56 280 LYS A CA 1
ATOM 2235 C C . LYS A 1 280 ? 1.345 -1.372 11.052 1.00 80.56 280 LYS A C 1
ATOM 2237 O O . LYS A 1 280 ? 0.612 -0.561 11.584 1.00 80.56 280 LYS A O 1
ATOM 2242 N N . ILE A 1 281 ? 1.047 -1.970 9.894 1.00 81.62 281 ILE A N 1
ATOM 2243 C CA . ILE A 1 281 ? -0.214 -1.747 9.163 1.00 81.62 281 ILE A CA 1
ATOM 2244 C C . ILE A 1 281 ? -1.409 -2.302 9.948 1.00 81.62 281 ILE A C 1
ATOM 2246 O O . ILE A 1 281 ? -2.486 -1.721 9.950 1.00 81.62 281 ILE A O 1
ATOM 2250 N N . CYS A 1 282 ? -1.233 -3.457 10.591 1.00 82.88 282 CYS A N 1
ATOM 2251 C CA . CYS A 1 282 ? -2.276 -4.117 11.368 1.00 82.88 282 CYS A CA 1
ATOM 2252 C C . CYS A 1 282 ? -2.141 -3.839 12.869 1.00 82.88 282 CYS A C 1
ATOM 2254 O O . CYS A 1 282 ? -2.301 -4.766 13.673 1.00 82.88 282 CYS A O 1
ATOM 2256 N N . ASP A 1 283 ? -1.816 -2.602 13.246 1.00 86.56 283 ASP A N 1
ATOM 2257 C CA . ASP A 1 283 ? -1.782 -2.210 14.650 1.00 86.56 283 ASP A CA 1
ATOM 2258 C C . ASP A 1 283 ? -3.220 -2.048 15.185 1.00 86.56 283 ASP A C 1
ATOM 2260 O O . ASP A 1 283 ? -3.962 -1.177 14.723 1.00 86.56 283 ASP A O 1
ATOM 2264 N N . PRO A 1 284 ? -3.666 -2.883 16.144 1.00 81.12 284 PRO A N 1
ATOM 2265 C CA . PRO A 1 284 ? -5.008 -2.762 16.699 1.00 81.12 284 PRO A CA 1
ATOM 2266 C C . PRO A 1 284 ? -5.239 -1.438 17.440 1.00 81.12 284 PRO A C 1
ATOM 2268 O O . PRO A 1 284 ? -6.391 -1.028 17.543 1.00 81.12 284 PRO A O 1
ATOM 2271 N N . TYR A 1 285 ? -4.196 -0.754 17.926 1.00 77.44 285 TYR A N 1
ATOM 2272 C CA . TYR A 1 285 ? -4.347 0.499 18.678 1.00 77.44 285 TYR A CA 1
ATOM 2273 C C . TYR A 1 285 ? -4.698 1.711 17.802 1.00 77.44 285 TYR A C 1
ATOM 2275 O O . TYR A 1 285 ? -5.131 2.732 18.331 1.00 77.44 285 TYR A O 1
ATOM 2283 N N . GLU A 1 286 ? -4.536 1.607 16.481 1.00 78.12 286 GLU A N 1
ATOM 2284 C CA . GLU A 1 286 ? -4.980 2.635 15.531 1.00 78.12 286 GLU A CA 1
ATOM 2285 C C . GLU A 1 286 ? -6.484 2.513 15.232 1.00 78.12 286 GLU A C 1
ATOM 2287 O O . GLU A 1 286 ? -7.172 3.513 15.044 1.00 78.12 286 GLU A O 1
ATOM 2292 N N . ALA A 1 287 ? -7.013 1.285 15.245 1.00 75.50 287 ALA A N 1
ATOM 2293 C CA . ALA A 1 287 ? -8.418 0.995 14.956 1.00 75.50 287 ALA A CA 1
ATOM 2294 C C . ALA A 1 287 ? -9.309 0.890 16.208 1.00 75.50 287 ALA A C 1
ATOM 2296 O O . ALA A 1 287 ? -10.533 0.952 16.086 1.00 75.50 287 ALA A O 1
ATOM 2297 N N . LEU A 1 288 ? -8.727 0.695 17.396 1.00 80.31 288 LEU A N 1
ATOM 2298 C CA . LEU A 1 288 ? -9.456 0.458 18.641 1.00 80.31 288 LEU A CA 1
ATOM 2299 C C . LEU A 1 288 ? -9.069 1.487 19.716 1.00 80.31 288 LEU A C 1
ATOM 2301 O O . LEU A 1 288 ? -7.881 1.639 20.010 1.00 80.31 288 LEU A O 1
ATOM 2305 N N . PRO A 1 289 ? -10.039 2.158 20.367 1.00 78.69 289 PRO A N 1
ATOM 2306 C CA . PRO A 1 289 ? -9.725 3.065 21.460 1.00 78.69 289 PRO A CA 1
ATOM 2307 C C . PRO A 1 289 ? -9.137 2.301 22.658 1.00 78.69 289 PRO A C 1
ATOM 2309 O O . PRO A 1 289 ? -9.478 1.145 22.926 1.00 78.69 289 PRO A O 1
ATOM 2312 N N . LYS A 1 290 ? -8.233 2.955 23.398 1.00 83.06 290 LYS A N 1
ATOM 2313 C CA . LYS A 1 290 ? -7.484 2.342 24.515 1.00 83.06 290 LYS A CA 1
ATOM 2314 C C . LYS A 1 290 ? -8.380 1.865 25.664 1.00 83.06 290 LYS A C 1
ATOM 2316 O O . LYS A 1 290 ? -8.011 0.934 26.366 1.00 83.06 290 LYS A O 1
ATOM 2321 N N . ASN A 1 291 ? -9.539 2.494 25.831 1.00 80.31 291 ASN A N 1
ATOM 2322 C CA . ASN A 1 291 ? -10.534 2.213 26.865 1.00 80.31 291 ASN A CA 1
ATOM 2323 C C . ASN A 1 291 ? -11.719 1.371 26.355 1.00 80.31 291 ASN A C 1
ATOM 2325 O O . ASN A 1 291 ? -12.727 1.262 27.048 1.00 80.31 291 ASN A O 1
ATOM 2329 N N . PHE A 1 292 ? -11.626 0.772 25.162 1.00 83.19 292 PHE A N 1
ATOM 2330 C CA . PHE A 1 292 ? -12.718 -0.023 24.590 1.00 83.19 292 PHE A CA 1
ATOM 2331 C C . PHE A 1 292 ? -13.204 -1.129 25.539 1.00 83.19 292 PHE A C 1
ATOM 2333 O O . PHE A 1 292 ? -14.406 -1.317 25.707 1.00 83.19 292 PHE A O 1
ATOM 2340 N N . GLY A 1 293 ? -12.282 -1.837 26.191 1.00 79.94 293 GLY A N 1
ATOM 2341 C CA . GLY A 1 293 ? -12.592 -2.906 27.132 1.00 79.94 293 GLY A CA 1
ATOM 2342 C C . GLY A 1 293 ? -13.344 -2.417 28.366 1.00 79.94 293 GLY A C 1
ATOM 2343 O O . GLY A 1 293 ? -14.267 -3.091 28.815 1.00 79.94 293 GLY A O 1
ATOM 2344 N N . GLU A 1 294 ? -13.005 -1.234 28.884 1.00 80.38 294 GLU A N 1
ATOM 2345 C CA . GLU A 1 294 ? -13.719 -0.612 30.007 1.00 80.38 294 GLU A CA 1
ATOM 2346 C C . GLU A 1 294 ? -15.126 -0.189 29.594 1.00 80.38 294 GLU A C 1
ATOM 2348 O O . GLU A 1 294 ? -16.089 -0.513 30.285 1.00 80.38 294 GLU A O 1
ATOM 2353 N N . SER A 1 295 ? -15.261 0.460 28.433 1.00 76.25 295 SER A N 1
ATOM 2354 C CA . SER A 1 295 ? -16.564 0.844 27.887 1.00 76.25 295 SER A CA 1
ATOM 2355 C C . SER A 1 295 ? -17.452 -0.374 27.629 1.00 76.25 295 SER A C 1
ATOM 2357 O O . SER A 1 295 ? -18.634 -0.352 27.955 1.00 76.25 295 SER A O 1
ATOM 2359 N N . TYR A 1 296 ? -16.889 -1.463 27.102 1.00 78.25 296 TYR A N 1
ATOM 2360 C CA . TYR A 1 296 ? -17.631 -2.704 26.896 1.00 78.25 296 TYR A CA 1
ATOM 2361 C C . TYR A 1 296 ? -18.029 -3.368 28.218 1.00 78.25 296 TYR A C 1
ATOM 2363 O O . TYR A 1 296 ? -19.162 -3.818 28.350 1.00 78.25 296 TYR A O 1
ATOM 2371 N N . ALA A 1 297 ? -17.132 -3.408 29.209 1.00 80.00 297 ALA A N 1
ATOM 2372 C CA . ALA A 1 297 ? -17.443 -3.962 30.525 1.00 80.00 297 ALA A CA 1
ATOM 2373 C C . ALA A 1 297 ? -18.562 -3.172 31.223 1.00 80.00 297 ALA A C 1
ATOM 2375 O O . ALA A 1 297 ? -19.491 -3.774 31.748 1.00 80.00 297 ALA A O 1
ATOM 2376 N N . GLN A 1 298 ? -18.531 -1.837 31.155 1.00 77.75 298 GLN A N 1
ATOM 2377 C CA . GLN A 1 298 ? -19.600 -0.981 31.679 1.00 77.75 298 GLN A CA 1
ATOM 2378 C C . GLN A 1 298 ? -20.937 -1.216 30.970 1.00 77.75 298 GLN A C 1
ATOM 2380 O O . GLN A 1 298 ? -21.981 -1.226 31.621 1.00 77.75 298 GLN A O 1
ATOM 2385 N N . LEU A 1 299 ? -20.916 -1.416 29.649 1.00 72.06 299 LEU A N 1
ATOM 2386 C CA . LEU A 1 299 ? -22.113 -1.742 28.872 1.00 72.06 299 LEU A CA 1
ATOM 2387 C C . LEU A 1 299 ? -22.678 -3.122 29.245 1.00 72.06 299 LEU A C 1
ATOM 2389 O O . LEU A 1 299 ? -23.882 -3.237 29.461 1.00 72.06 299 LEU A O 1
ATOM 2393 N N . ASP A 1 300 ? -21.828 -4.147 29.368 1.00 75.00 300 ASP A N 1
ATOM 2394 C CA . ASP A 1 300 ? -22.239 -5.505 29.758 1.00 75.00 300 ASP A CA 1
ATOM 2395 C C . ASP A 1 300 ? -22.774 -5.549 31.201 1.00 75.00 300 ASP A C 1
ATOM 2397 O O . ASP A 1 300 ? -23.794 -6.187 31.462 1.00 75.00 300 ASP A O 1
ATOM 2401 N N . ASP A 1 301 ? -22.151 -4.821 32.132 1.00 75.62 301 ASP A N 1
ATOM 2402 C CA . ASP A 1 301 ? -22.628 -4.713 33.515 1.00 75.62 301 ASP A CA 1
ATOM 2403 C C . ASP A 1 301 ? -23.945 -3.933 33.604 1.00 75.62 301 ASP A C 1
ATOM 2405 O O . ASP A 1 301 ? -24.869 -4.365 34.295 1.00 75.62 301 ASP A O 1
ATOM 2409 N N . SER A 1 302 ? -24.078 -2.830 32.858 1.00 71.31 302 SER A N 1
ATOM 2410 C CA . SER A 1 302 ? -25.335 -2.072 32.777 1.00 71.31 302 SER A CA 1
ATOM 2411 C C . SER A 1 302 ? -26.462 -2.948 32.237 1.00 71.31 302 SER A C 1
ATOM 2413 O O . SER A 1 302 ? -27.551 -2.971 32.804 1.00 71.31 302 SER A O 1
ATOM 2415 N N . GLN A 1 303 ? -26.194 -3.738 31.193 1.00 68.44 303 GLN A N 1
ATOM 2416 C CA . GLN A 1 303 ? -27.163 -4.686 30.650 1.00 68.44 303 GLN A CA 1
ATOM 2417 C C . GLN A 1 303 ? -27.576 -5.734 31.694 1.00 68.44 303 GLN A C 1
ATOM 2419 O O . GLN A 1 303 ? -28.769 -5.977 31.874 1.00 68.44 303 GLN A O 1
ATOM 2424 N N . LYS A 1 304 ? -26.618 -6.344 32.404 1.00 67.19 304 LYS A N 1
ATOM 2425 C CA . LYS A 1 304 ? -26.899 -7.353 33.441 1.00 67.19 304 LYS A CA 1
ATOM 2426 C C . LYS A 1 304 ? -27.707 -6.794 34.606 1.00 67.19 304 LYS A C 1
ATOM 2428 O O . LYS A 1 304 ? -28.599 -7.481 35.089 1.00 67.19 304 LYS A O 1
ATOM 2433 N N . LEU A 1 305 ? -27.417 -5.570 35.045 1.00 66.38 305 LEU A N 1
ATOM 2434 C CA . LEU A 1 305 ? -28.170 -4.896 36.105 1.00 66.38 305 LEU A CA 1
ATOM 2435 C C . LEU A 1 305 ? -29.612 -4.607 35.675 1.00 66.38 305 LEU A C 1
ATOM 2437 O O . LEU A 1 305 ? -30.536 -4.801 36.462 1.00 66.38 305 LEU A O 1
ATOM 2441 N N . LEU A 1 306 ? -29.807 -4.189 34.423 1.00 61.88 306 LEU A N 1
ATOM 2442 C CA . LEU A 1 306 ? -31.125 -3.866 33.876 1.00 61.88 306 LEU A CA 1
ATOM 2443 C C . LEU A 1 306 ? -31.977 -5.121 33.618 1.00 61.88 306 LEU A C 1
ATOM 2445 O O . LEU A 1 306 ? -33.167 -5.114 33.913 1.00 61.88 306 LEU A O 1
ATOM 2449 N N . TYR A 1 307 ? -31.380 -6.216 33.138 1.00 60.78 307 TYR A N 1
ATOM 2450 C CA . TYR A 1 307 ? -32.092 -7.483 32.914 1.00 60.78 307 TYR A CA 1
ATOM 2451 C C . TYR A 1 307 ? -32.279 -8.313 34.192 1.00 60.78 307 TYR A C 1
ATOM 2453 O O . TYR A 1 307 ? -33.341 -8.897 34.390 1.00 60.78 307 TYR A O 1
ATOM 2461 N N . GLY A 1 308 ? -31.273 -8.366 35.070 1.00 54.94 308 GLY A N 1
ATOM 2462 C CA . GLY A 1 308 ? -31.289 -9.202 36.274 1.00 54.94 308 GLY A CA 1
ATOM 2463 C C . GLY A 1 308 ? -32.230 -8.706 37.375 1.00 54.94 308 GLY A C 1
ATOM 2464 O O . GLY A 1 308 ? -32.753 -9.522 38.129 1.00 54.94 308 GLY A O 1
ATOM 2465 N N . ASN A 1 309 ? -32.483 -7.394 37.455 1.00 52.66 309 ASN A N 1
ATOM 2466 C CA . ASN A 1 309 ? -33.416 -6.829 38.438 1.00 52.66 309 ASN A CA 1
ATOM 2467 C C . ASN A 1 309 ? -34.875 -6.789 37.956 1.00 52.66 309 ASN A C 1
ATOM 2469 O O . ASN A 1 309 ? -35.780 -6.773 38.788 1.00 52.66 309 ASN A O 1
ATOM 2473 N N . ASN A 1 310 ? -35.126 -6.790 36.644 1.00 52.31 310 ASN A N 1
ATOM 2474 C CA . ASN A 1 310 ? -36.479 -6.618 36.104 1.00 52.31 310 ASN A CA 1
ATOM 2475 C C . ASN A 1 310 ? -37.223 -7.937 35.851 1.00 52.31 310 ASN A C 1
ATOM 2477 O O . ASN A 1 310 ? -38.442 -7.922 35.705 1.00 52.31 310 ASN A O 1
ATOM 2481 N N . SER A 1 311 ? -36.544 -9.088 35.855 1.00 44.66 311 SER A N 1
ATOM 2482 C CA . SER A 1 311 ? -37.183 -10.386 35.596 1.00 44.66 311 SER A CA 1
ATOM 2483 C C . SER A 1 311 ? -37.999 -10.958 36.772 1.00 44.66 311 SER A C 1
ATOM 2485 O O . SER A 1 311 ? -38.602 -12.015 36.614 1.00 44.66 311 SER A O 1
ATOM 2487 N N . HIS A 1 312 ? -38.052 -10.294 37.940 1.00 42.25 312 HIS A N 1
ATOM 2488 C CA . HIS A 1 312 ? -38.730 -10.813 39.146 1.00 42.25 312 HIS A CA 1
ATOM 2489 C C . HIS A 1 312 ? -39.509 -9.783 39.985 1.00 42.25 312 HIS A C 1
ATOM 2491 O O . HIS A 1 312 ? -39.694 -9.981 41.187 1.00 42.25 312 HIS A O 1
ATOM 2497 N N . VAL A 1 313 ? -40.022 -8.697 39.403 1.00 43.12 313 VAL A N 1
ATOM 2498 C CA . VAL A 1 313 ? -40.924 -7.804 40.156 1.00 43.12 313 VAL A CA 1
ATOM 2499 C C . VAL A 1 313 ? -42.373 -8.315 40.062 1.00 43.12 313 VAL A C 1
ATOM 2501 O O . VAL A 1 313 ? -43.195 -7.779 39.326 1.00 43.12 313 VAL A O 1
ATOM 2504 N N . GLU A 1 314 ? -42.708 -9.376 40.810 1.00 36.91 314 GLU A N 1
ATOM 2505 C CA . GLU A 1 314 ? -44.108 -9.780 41.034 1.00 36.91 314 GLU A CA 1
ATOM 2506 C C . GLU A 1 314 ? -44.780 -8.814 42.025 1.00 36.91 314 GLU A C 1
ATOM 2508 O O . GLU A 1 314 ? -44.631 -8.925 43.245 1.00 36.91 314 GLU A O 1
ATOM 2513 N N . VAL A 1 315 ? -45.557 -7.856 41.516 1.00 44.72 315 VAL A N 1
ATOM 2514 C CA . VAL A 1 315 ? -46.331 -6.933 42.360 1.00 44.72 315 VAL A CA 1
ATOM 2515 C C . VAL A 1 315 ? -47.605 -7.629 42.861 1.00 44.72 315 VAL A C 1
ATOM 2517 O O . VAL A 1 315 ? -48.630 -7.653 42.180 1.00 44.72 315 VAL A O 1
ATOM 2520 N N . LYS A 1 316 ? -47.568 -8.187 44.078 1.00 33.16 316 LYS A N 1
ATOM 2521 C CA . LYS A 1 316 ? -48.769 -8.678 44.782 1.00 33.16 316 LYS A CA 1
ATOM 2522 C C . LYS A 1 316 ? -49.501 -7.510 45.447 1.00 33.16 316 LYS A C 1
ATOM 2524 O O . LYS A 1 316 ? -49.000 -6.945 46.415 1.00 33.16 316 LYS A O 1
ATOM 2529 N N . TYR A 1 317 ? -50.703 -7.174 44.980 1.00 46.50 317 TYR A N 1
ATOM 2530 C CA . TYR A 1 317 ? -51.565 -6.171 45.617 1.00 46.50 317 TYR A CA 1
ATOM 2531 C C . TYR A 1 317 ? -52.798 -6.821 46.260 1.00 46.50 317 TYR A C 1
ATOM 2533 O O . TYR A 1 317 ? -53.402 -7.738 45.707 1.00 46.50 317 TYR A O 1
ATOM 2541 N N . LYS A 1 318 ? -53.180 -6.340 47.450 1.00 33.16 318 LYS A N 1
ATOM 2542 C CA . LYS A 1 318 ? -54.396 -6.755 48.164 1.00 33.16 318 LYS A CA 1
ATOM 2543 C C . LYS A 1 318 ? -55.406 -5.612 48.067 1.00 33.16 318 LYS A C 1
ATOM 2545 O O . LYS A 1 318 ? -55.225 -4.576 48.701 1.00 33.16 318 LYS A O 1
ATOM 2550 N N . ILE A 1 319 ? -56.438 -5.778 47.242 1.00 43.12 319 ILE A N 1
ATOM 2551 C CA . ILE A 1 319 ? -57.492 -4.769 47.072 1.00 43.12 319 ILE A CA 1
ATOM 2552 C C . ILE A 1 319 ? -58.322 -4.735 48.366 1.00 43.12 319 ILE A C 1
ATOM 2554 O O . ILE A 1 319 ? -58.907 -5.750 48.744 1.00 43.12 319 ILE A O 1
ATOM 2558 N N . LYS A 1 320 ? -58.381 -3.592 49.061 1.00 44.03 320 LYS A N 1
ATOM 2559 C CA . LYS A 1 320 ? -59.427 -3.357 50.069 1.00 44.03 320 LYS A CA 1
ATOM 2560 C C . LYS A 1 320 ? -60.712 -3.001 49.326 1.00 44.03 320 LYS A C 1
ATOM 2562 O O . LYS A 1 320 ? -60.719 -2.064 48.534 1.00 44.03 320 LYS A O 1
ATOM 2567 N N . SER A 1 321 ? -61.771 -3.774 49.554 1.00 41.41 321 SER A N 1
ATOM 2568 C CA . SER A 1 321 ? -63.092 -3.533 48.971 1.00 41.41 321 SER A CA 1
ATOM 2569 C C . SER A 1 321 ? -63.636 -2.159 49.392 1.00 41.41 321 SER A C 1
ATOM 2571 O O . SER A 1 321 ? -63.471 -1.797 50.562 1.00 41.41 321 SER A O 1
ATOM 2573 N N . PRO A 1 322 ? -64.279 -1.413 48.476 1.00 49.41 322 PRO A N 1
ATOM 2574 C CA . PRO A 1 322 ? -64.773 -0.069 48.753 1.00 49.41 322 PRO A CA 1
ATOM 2575 C C . PRO A 1 322 ? -65.863 -0.083 49.827 1.00 49.41 322 PRO A C 1
ATOM 2577 O O . PRO A 1 322 ? -66.692 -0.995 49.896 1.00 49.41 322 PRO A O 1
ATOM 2580 N N . THR A 1 323 ? -65.844 0.935 50.681 1.00 55.69 323 THR A N 1
ATOM 2581 C CA . THR A 1 323 ? -66.818 1.120 51.756 1.00 55.69 323 THR A CA 1
ATOM 2582 C C . THR A 1 323 ? -68.148 1.649 51.207 1.00 55.69 323 THR A C 1
ATOM 2584 O O . THR A 1 323 ? -68.153 2.384 50.220 1.00 55.69 323 THR A O 1
ATOM 2587 N N . PRO A 1 324 ? -69.301 1.346 51.839 1.00 53.84 324 PRO A N 1
ATOM 2588 C CA . PRO A 1 324 ? -70.626 1.733 51.329 1.00 53.84 324 PRO A CA 1
ATOM 2589 C C . PRO A 1 324 ? -70.815 3.241 51.085 1.00 53.84 324 PRO A C 1
ATOM 2591 O O . PRO A 1 324 ? -71.652 3.638 50.277 1.00 53.84 324 PRO A O 1
ATOM 2594 N N . GLN A 1 325 ? -70.025 4.087 51.754 1.00 56.31 325 GLN A N 1
ATOM 2595 C CA . GLN A 1 325 ? -70.032 5.543 51.576 1.00 56.31 325 GLN A CA 1
ATOM 2596 C C . GLN A 1 325 ? -69.499 5.985 50.202 1.00 56.31 325 GLN A C 1
ATOM 2598 O O . GLN A 1 325 ? -69.943 7.010 49.683 1.00 56.31 325 GLN A O 1
ATOM 2603 N N . ASP A 1 326 ? -68.620 5.198 49.579 1.00 51.69 326 ASP A N 1
ATOM 2604 C CA . ASP A 1 326 ? -68.036 5.504 48.267 1.00 51.69 326 ASP A CA 1
ATOM 2605 C C . ASP A 1 326 ? -69.022 5.207 47.124 1.00 51.69 326 ASP A C 1
ATOM 2607 O O . ASP A 1 326 ? -69.053 5.911 46.116 1.00 51.69 326 ASP A O 1
ATOM 2611 N N . LEU A 1 327 ? -69.908 4.223 47.317 1.00 54.59 327 LEU A N 1
ATOM 2612 C CA . LEU A 1 327 ? -70.986 3.884 46.378 1.00 54.59 327 LEU A CA 1
ATOM 2613 C C . LEU A 1 327 ? -72.154 4.883 46.415 1.00 54.59 327 LEU A C 1
ATOM 2615 O O . LEU A 1 327 ? -72.869 5.028 45.426 1.00 54.59 327 LEU A O 1
ATOM 2619 N N . LEU A 1 328 ? -72.344 5.595 47.530 1.00 50.69 328 LEU A N 1
ATOM 2620 C CA . LEU A 1 328 ? -73.392 6.612 47.678 1.00 50.69 328 LEU A CA 1
ATOM 2621 C C . LEU A 1 328 ? -73.055 7.928 46.963 1.00 50.69 328 LEU A C 1
ATOM 2623 O O . LEU A 1 328 ? -73.970 8.602 46.498 1.00 50.69 328 LEU A O 1
ATOM 2627 N N . ARG A 1 329 ? -71.769 8.274 46.797 1.00 48.50 329 ARG A N 1
ATOM 2628 C CA . ARG A 1 329 ? -71.371 9.459 46.010 1.00 48.50 329 ARG A CA 1
ATOM 2629 C C . ARG A 1 329 ? -71.566 9.289 44.504 1.00 48.50 329 ARG A C 1
ATOM 2631 O O . ARG A 1 329 ? -71.718 10.288 43.813 1.00 48.50 329 ARG A O 1
ATOM 2638 N N . LEU A 1 330 ? -71.588 8.055 44.002 1.00 50.28 330 LEU A N 1
ATOM 2639 C CA . LEU A 1 330 ? -71.757 7.773 42.572 1.00 50.28 330 LEU A CA 1
ATOM 2640 C C . LEU A 1 330 ? -73.214 7.874 42.092 1.00 50.28 330 LEU A C 1
ATOM 2642 O O . LEU A 1 330 ? -73.432 7.954 40.893 1.00 50.28 330 LEU A O 1
ATOM 2646 N N . LYS A 1 331 ? -74.205 7.906 42.995 1.00 48.75 331 LYS A N 1
ATOM 2647 C CA . LYS A 1 331 ? -75.635 8.001 42.635 1.00 48.75 331 LYS A CA 1
ATOM 2648 C C . LYS A 1 331 ? -76.207 9.424 42.600 1.00 48.75 331 LYS A C 1
ATOM 2650 O O . LYS A 1 331 ? -77.396 9.575 42.355 1.00 48.75 331 LYS A O 1
ATOM 2655 N N . VAL A 1 332 ? -75.409 10.456 42.887 1.00 50.03 332 VAL A N 1
ATOM 2656 C CA . VAL A 1 332 ? -75.885 11.859 42.961 1.00 50.03 332 VAL A CA 1
ATOM 2657 C C . VAL A 1 332 ? -75.577 12.642 41.673 1.00 50.03 332 VAL A C 1
ATOM 2659 O O . VAL A 1 332 ? -75.832 13.838 41.594 1.00 50.03 332 VAL A O 1
ATOM 2662 N N . VAL A 1 333 ? -75.042 11.977 40.649 1.00 46.97 333 VAL A N 1
ATOM 2663 C CA . VAL A 1 333 ? -74.769 12.580 39.340 1.00 46.97 333 VAL A CA 1
ATOM 2664 C C . VAL A 1 333 ? -75.461 11.741 38.270 1.00 46.97 333 VAL A C 1
ATOM 2666 O O . VAL A 1 333 ? -74.802 10.981 37.574 1.00 46.97 333 VAL A O 1
ATOM 2669 N N . ASP A 1 334 ? -76.785 11.848 38.201 1.00 41.47 334 ASP A N 1
ATOM 2670 C CA . ASP A 1 334 ? -77.591 11.557 37.007 1.00 41.47 334 ASP A CA 1
ATOM 2671 C C . ASP A 1 334 ? -78.695 12.615 36.895 1.00 41.47 334 ASP A C 1
ATOM 2673 O O . ASP A 1 334 ? -79.391 12.849 37.917 1.00 41.47 334 ASP A O 1
#

Secondary structure (DSSP, 8-state):
-HHHHHHHHHHHHHHHHHH-HHHHHHHT-S--GGGHHHHHHHHHHHHHHHHHHHHHHHHTT----HHHHHHHHHHHHHHHHHHHHH-HHHHHHHHHHHHHHTSHHHHHHHHHHHHHHHHHHHHHHHHHHHHHHHHHHHHHHHHHHHHHHHHHHHHHTT-TT---SHHHHHHHHHHHHHHHHHHHHHHHHHHH----S-SSSTTS-TTS-HHHHHHHHHHHHHHHHHHHHHHHHHHHHHHHHHHHHHHHHHHS-HHHHHHHSGGGS--HHHHS-TT--HHHHT-HHHHS-TTHHHHHHHHHHHHHHHHHHHTT------PPPPPHHHHHHTTS--

Radius of gyration: 37.51 Å; chains: 1; bounding box: 106×47×93 Å

=== Feature glossary ===
A reading guide for the features in this record.

Start from the sequence.

  · Sequence gives the chain of amino acids in standard one-letter code (A=alanine, C=cysteine, …, Y=tyrosine), read N→C. It is the only feature that is directly encoded by the gene; all structural features are derived from the folded form of this sequence.

Fold it, and you get atomic coordinates and the backbone conformation that goes with them.

  · Structure coordinates are given as an mmCIF _atom_site loop: one row per atom with element, residue name, chain id, sequence number, and x/y/z position in Å. Only the four main-chain atoms per residue are included here; side chains are omitted to keep the record compact.

  · Backbone dihedral angles. Every residue except chain termini has a φ (preceding-C → N → Cα → C) and a ψ (N → Cα → C → next-N). They are reported in degrees following the IUPAC sign convention. Secondary structure is essentially a statement about which (φ, ψ) basin each residue occupies.

  · Eight-state secondary structure (DSSP): H is the canonical α-helix, G the tighter 3₁₀-helix, I the wider π-helix; E/B are β-structure, T and S are turns and bends, and '-' is everything else. DSSP derives these from the pattern of main-chain N–H···O=C hydrogen bonds, not from the sequence.

  · SS3 is a coarse helix/strand/coil call (letters a/b/c) made by the P-SEA algorithm from inter-Cα distances and dihedrals. It is less detailed than DSSP but needs only Cα positions.

Summarize the fold with a handful of shape descriptors and a per-residue structural alphabet.

  · Radius of gyration (Rg) is the root-mean-square distance of Cα atoms from their centroid — a single number for overall size and compactness. A globular domain of N residues has Rg ≈ 2.2·N^0.38 Å; an extended or disordered chain has a much larger Rg. The Cα contact count is the number of residue pairs whose Cα atoms are within 8 Å and are more than four positions apart in sequence — a standard proxy for tertiary packing density. The bounding box is the smallest axis-aligned box enclosing all Cα atoms.

  · 3Di is Foldseek's structural alphabet. Each residue is assigned one of twenty discrete states based on how its Cα sits relative to its spatial (not sequential) neighbors. Aligning 3Di strings finds structural homologs roughly as well as full 3D superposition, but orders of magnitude faster.

  · Solvent-accessible surface area (SASA) is the area in Å² traced out by the centre of a 1.4 Å probe sphere (a water molecule) rolled over the protein's van der Waals surface (Shrake–Rupley / Lee–Richards construction). Buried residues have near-zero SASA; fully exposed residues can exceed 200 Å². The total SASA scales roughly with the number of surface residues.

Ask how reliable the model is.

  · For AlphaFold models, the B-factor field carries pLDDT — the model's own estimate of local accuracy on a 0–100 scale. Regions with pLDDT<50 should be treated as essentially unmodeled; they often correspond to intrinsically disordered segments.

  · For experimental (PDB) structures, the B-factor (temperature factor) quantifies the positional spread of each atom in the crystal — a combination of thermal vibration and static disorder — in units of Å². High B-factors mark flexible loops or poorly resolved regions; low B-factors mark the rigid, well-ordered core.

  · Predicted Aligned Error (PAE) is an AlphaFold confidence matrix: entry (i, j) is the expected error in the position of residue j, in ångströms, when the prediction is superimposed on the true structure at residue i. Low PAE within a block of residues means that block is internally rigid and well-predicted; high PAE between two blocks means their relative placement is uncertain even if each block individually is confident.

Place it in context: what it resembles, what it is annotated as, and how it looks.

  · Structural nearest neighbors (via Foldseek easy-search vs the PDB). Reported per hit: target PDB id, E-value, and alignment TM-score. A TM-score above ~0.5 is the conventional threshold for 'same fold'.

  · Functional annotations link the protein to curated databases. InterPro entries identify conserved domains and families by matching the sequence against member-database signatures (Pfam, PROSITE, CDD, …). Gene Ontology (GO) terms describe molecular function, biological process, and cellular component in a controlled vocabulary. CATH places the structure in a hierarchical fold classification (Class/Architecture/Topology/Homologous-superfamily). The organism is the source species.

  · The contact map is a binary N×N matrix image: pixel (i, j) is dark where Cα_i and Cα_j are within 8 Å and |i−j|>4. Because the |i−j|>4 filter removes local helical contacts, off-diagonal stripes parallel to the main diagonal indicate parallel β-sheets; stripes perpendicular to it indicate antiparallel β-sheets. The Ramachandran plot scatters every residue's (φ, ψ) pair against the sterically allowed regions. The PAE heatmap renders the predicted-aligned-error matrix.

  · Six rendered views show the 3D structure from the faces of a cube — i.e. along ±x, ±y, ±z. Rendering representation is drawn randomly per protein from cartoon (secondary-structure ribbons), sticks (backbone bonds), or molecular surface; coloring is either N→C rainbow (blue at the N-terminus through red at the C-terminus) or one color per chain.